Protein AF-A0A508AQ64-F1 (afdb_monomer_lite)

Organism: NCBI:txid1605891

Foldseek 3Di:
DDDDDDDDDDDDDDDDPPDDDDDDDDDDDDDDDDDDDDDDDDDDDDDDDDDDDPPPDPDPPPPPPDPDPDDDDDDDDDDDDDDDDDDDDDDDDDDDDDDDDDDDDDDDDDDPDPDPDPPPLCDPVNDDPVVVVVLVPDDPVVSVVVNVVSVVVSVDDPVRVVVVVVVVVVLVPDDPVVNVVVVLLVVLLVLDDPVLNVVVVVVVVVLVPDDPVVNVVVVVVLVPDPPQLNVQCSLGDLRSVLCVLCVLLVVDDDPVLVSLLSVLSVLDDSVLSVLVSVLSVVDDSVCSVVVSVVSSVDDSVCSVVVSVVSVVD

Secondary structure (DSSP, 8-state):
-------------------PPP-----------------------------------PPPS-SS-SS---------------------------PPP--------------------------GGG--HHHHHHHHTS-HHHHHHHHHHHHHHHTS-HHHHHHHHHHHHHHHTS-HHHHHHHHHHHHHHHHS-HHHHHHHHHHHHHHHTS-HHHHHHHHHHHHHS-HHHHHHGGG-HHHHHHHHHHHHHHTT--HHHHHHHHHHHHHS-HHHHHHHHHHHHHS-GGGHHHHHHHHHHS-GGGHHHHHHHHHH-

Structure (mmCIF, N/CA/C/O backbone):
data_AF-A0A508AQ64-F1
#
_entry.id   AF-A0A508AQ64-F1
#
loop_
_atom_site.group_PDB
_atom_site.id
_atom_site.type_symbol
_atom_site.label_atom_id
_atom_site.label_alt_id
_atom_site.label_comp_id
_atom_site.label_asym_id
_atom_site.label_entity_id
_atom_site.label_seq_id
_atom_site.pdbx_PDB_ins_code
_atom_site.Cartn_x
_atom_site.Cartn_y
_atom_site.Cartn_z
_atom_site.occupancy
_atom_site.B_iso_or_equiv
_atom_site.auth_seq_id
_atom_site.auth_comp_id
_atom_site.auth_asym_id
_atom_site.auth_atom_id
_atom_site.pdbx_PDB_model_num
ATOM 1 N N . MET A 1 1 ? 30.926 -41.416 60.167 1.00 36.09 1 MET A N 1
ATOM 2 C CA . MET A 1 1 ? 30.190 -42.621 60.608 1.00 36.09 1 MET A CA 1
ATOM 3 C C . MET A 1 1 ? 28.770 -42.590 60.052 1.00 36.09 1 MET A C 1
ATOM 5 O O . MET A 1 1 ? 28.268 -41.497 59.827 1.00 36.09 1 MET A O 1
ATOM 9 N N . PRO A 1 2 ? 28.190 -43.757 59.726 1.00 58.16 2 PRO A N 1
ATOM 10 C CA . PRO A 1 2 ? 27.288 -43.936 58.588 1.00 58.16 2 PRO A CA 1
ATOM 11 C C . PRO A 1 2 ? 25.841 -44.245 59.002 1.00 58.16 2 PRO A C 1
ATOM 13 O O . PRO A 1 2 ? 25.607 -44.668 60.130 1.00 58.16 2 PRO A O 1
ATOM 16 N N . ARG A 1 3 ? 24.897 -44.124 58.057 1.00 39.91 3 ARG A N 1
ATOM 17 C CA . ARG A 1 3 ? 23.751 -45.041 57.874 1.00 39.91 3 ARG A CA 1
ATOM 18 C C . ARG A 1 3 ? 22.992 -44.698 56.582 1.00 39.91 3 ARG A C 1
ATOM 20 O O . ARG A 1 3 ? 22.365 -43.653 56.467 1.00 39.91 3 ARG A O 1
ATOM 27 N N . SER A 1 4 ? 23.089 -45.608 55.617 1.00 41.66 4 SER A N 1
ATOM 28 C CA . SER A 1 4 ? 22.168 -45.797 54.484 1.00 41.66 4 SER A CA 1
ATOM 29 C C . SER A 1 4 ? 20.792 -46.305 54.987 1.00 41.66 4 SER A C 1
ATOM 31 O O . SER A 1 4 ? 20.637 -46.518 56.189 1.00 41.66 4 SER A O 1
ATOM 33 N N . PRO A 1 5 ? 19.877 -46.772 54.117 1.00 57.19 5 PRO A N 1
ATOM 34 C CA . PRO A 1 5 ? 19.164 -46.107 53.020 1.00 57.19 5 PRO A CA 1
ATOM 35 C C . PRO A 1 5 ? 17.631 -46.261 53.203 1.00 57.19 5 PRO A C 1
ATOM 37 O O . PRO A 1 5 ? 17.174 -47.103 53.972 1.00 57.19 5 PRO A O 1
ATOM 40 N N . THR A 1 6 ? 16.785 -45.555 52.445 1.00 52.44 6 THR A N 1
ATOM 41 C CA . THR A 1 6 ? 15.414 -46.054 52.206 1.00 52.44 6 THR A CA 1
ATOM 42 C C . THR A 1 6 ? 14.941 -45.746 50.794 1.00 52.44 6 THR A C 1
ATOM 44 O O . THR A 1 6 ? 14.830 -44.605 50.357 1.00 52.44 6 THR A O 1
ATOM 47 N N . ILE A 1 7 ? 14.691 -46.853 50.109 1.00 40.69 7 ILE A N 1
ATOM 48 C CA . ILE A 1 7 ? 14.082 -47.048 48.803 1.00 40.69 7 ILE A CA 1
ATOM 49 C C . ILE A 1 7 ? 12.595 -46.702 48.901 1.00 40.69 7 ILE A C 1
ATOM 51 O O . ILE A 1 7 ? 11.920 -47.241 49.773 1.00 40.69 7 ILE A O 1
ATOM 55 N N . TRP A 1 8 ? 12.058 -45.916 47.964 1.00 41.19 8 TRP A N 1
ATOM 56 C CA . TRP A 1 8 ? 10.636 -45.989 47.621 1.00 41.19 8 TRP A CA 1
ATOM 57 C C . TRP A 1 8 ? 10.426 -46.027 46.112 1.00 41.19 8 TRP A C 1
ATOM 59 O O . TRP A 1 8 ? 11.100 -45.366 45.325 1.00 41.19 8 TRP A O 1
ATOM 69 N N . ARG A 1 9 ? 9.506 -46.918 45.752 1.00 38.62 9 ARG A N 1
ATOM 70 C CA . ARG A 1 9 ? 9.180 -47.407 44.420 1.00 38.62 9 ARG A CA 1
ATOM 71 C C . ARG A 1 9 ? 8.477 -46.369 43.555 1.00 38.62 9 ARG A C 1
ATOM 73 O O . ARG A 1 9 ? 7.599 -45.639 43.996 1.00 38.62 9 ARG A O 1
ATOM 80 N N . SER A 1 10 ? 8.814 -46.483 42.276 1.00 35.31 10 SER A N 1
ATOM 81 C CA . SER A 1 10 ? 8.009 -46.233 41.082 1.00 35.31 10 SER A CA 1
ATOM 82 C C . SER A 1 10 ? 6.487 -46.273 41.286 1.00 35.31 10 SER A C 1
ATOM 84 O O . SER A 1 10 ? 5.928 -47.294 41.687 1.00 35.31 10 SER A O 1
ATOM 86 N N . THR A 1 11 ? 5.816 -45.199 40.867 1.00 41.50 11 THR A N 1
ATOM 87 C CA . THR A 1 11 ? 4.478 -45.276 40.270 1.00 41.50 11 THR A CA 1
ATOM 88 C C . THR A 1 11 ? 4.537 -44.703 38.859 1.00 41.50 11 THR A C 1
ATOM 90 O O . THR A 1 11 ? 4.804 -43.525 38.622 1.00 41.50 11 THR A O 1
ATOM 93 N N . ALA A 1 12 ? 4.319 -45.597 37.900 1.00 43.47 12 ALA A N 1
ATOM 94 C CA . ALA A 1 12 ? 4.175 -45.305 36.490 1.00 43.47 12 ALA A CA 1
ATOM 95 C C . ALA A 1 12 ? 2.860 -44.544 36.250 1.00 43.47 12 ALA A C 1
ATOM 97 O O . ALA A 1 12 ? 1.776 -45.119 36.284 1.00 43.47 12 ALA A O 1
ATOM 98 N N . GLY A 1 13 ? 2.960 -43.241 35.988 1.00 35.94 13 GLY A N 1
ATOM 99 C CA . GLY A 1 13 ? 1.859 -42.403 35.518 1.00 35.94 13 GLY A CA 1
ATOM 100 C C . GLY A 1 13 ? 1.992 -42.135 34.022 1.00 35.94 13 GLY A C 1
ATOM 101 O O . GLY A 1 13 ? 2.682 -41.208 33.605 1.00 35.94 13 GLY A O 1
ATOM 102 N N . SER A 1 14 ? 1.342 -42.962 33.205 1.00 40.34 14 SER A N 1
ATOM 103 C CA . SER A 1 14 ? 1.279 -42.832 31.746 1.00 40.34 14 SER A CA 1
ATOM 104 C C . SER A 1 14 ? 0.816 -41.433 31.286 1.00 40.34 14 SER A C 1
ATOM 106 O O . SER A 1 14 ? -0.359 -41.080 31.388 1.00 40.34 14 SER A O 1
ATOM 108 N N . ARG A 1 15 ? 1.726 -40.618 30.728 1.00 42.12 15 ARG A N 1
ATOM 109 C CA . ARG A 1 15 ? 1.356 -39.407 29.973 1.00 42.12 15 ARG A CA 1
ATOM 110 C C . ARG A 1 15 ? 0.811 -39.824 28.611 1.00 42.12 15 ARG A C 1
ATOM 112 O O . ARG A 1 15 ? 1.570 -40.078 27.677 1.00 42.12 15 ARG A O 1
ATOM 119 N N . ARG A 1 16 ? -0.517 -39.848 28.481 1.00 41.50 16 ARG A N 1
ATOM 120 C CA . ARG A 1 16 ? -1.190 -39.821 27.176 1.00 41.50 16 ARG A CA 1
ATOM 121 C C . ARG A 1 16 ? -0.788 -38.532 26.456 1.00 41.50 16 ARG A C 1
ATOM 123 O O . ARG A 1 16 ? -1.220 -37.443 26.826 1.00 41.50 16 ARG A O 1
ATOM 130 N N . ARG A 1 17 ? 0.055 -38.668 25.431 1.00 38.78 17 ARG A N 1
ATOM 131 C CA . ARG A 1 1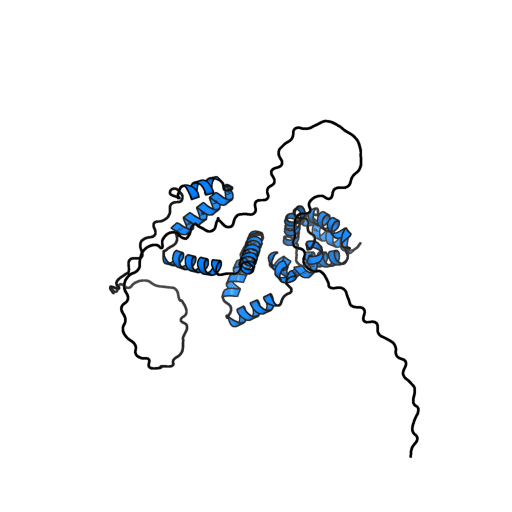7 ? 0.319 -37.628 24.433 1.00 38.78 17 ARG A CA 1
ATOM 132 C C . ARG A 1 17 ? -1.009 -37.325 23.735 1.00 38.78 17 ARG A C 1
ATOM 134 O O . ARG A 1 17 ? -1.486 -38.136 22.950 1.00 38.78 17 ARG A O 1
ATOM 141 N N . ARG A 1 18 ? -1.632 -36.185 24.046 1.00 39.12 18 ARG A N 1
ATOM 142 C CA . ARG A 1 18 ? -2.681 -35.621 23.191 1.00 39.12 18 ARG A CA 1
ATOM 143 C C . ARG A 1 18 ? -1.975 -35.001 21.992 1.00 39.12 18 ARG A C 1
ATOM 145 O O . ARG A 1 18 ? -1.401 -33.923 22.088 1.00 39.12 18 ARG A O 1
ATOM 152 N N . THR A 1 19 ? -1.963 -35.739 20.892 1.00 40.53 19 THR A N 1
ATOM 153 C CA . THR A 1 19 ? -1.710 -35.226 19.547 1.00 40.53 19 THR A CA 1
ATOM 154 C C . THR A 1 19 ? -2.671 -34.071 19.273 1.00 40.53 19 THR A C 1
ATOM 156 O O . THR A 1 19 ? -3.886 -34.260 19.243 1.00 40.53 19 THR A O 1
ATOM 159 N N . ALA A 1 20 ? -2.117 -32.869 19.123 1.00 37.34 20 ALA A N 1
ATOM 160 C CA . ALA A 1 20 ? -2.833 -31.707 18.622 1.00 37.34 20 ALA A CA 1
ATOM 161 C C . ALA A 1 20 ? -3.202 -31.933 17.142 1.00 37.34 20 ALA A C 1
ATOM 163 O O . ALA A 1 20 ? -2.365 -32.443 16.391 1.00 37.34 20 ALA A O 1
ATOM 164 N N . PRO A 1 21 ? -4.423 -31.585 16.700 1.00 41.12 21 PRO A N 1
ATOM 165 C CA . PRO A 1 21 ? -4.776 -31.655 15.289 1.00 41.12 21 PRO A CA 1
ATOM 166 C C . PRO A 1 21 ? -4.062 -30.544 14.497 1.00 41.12 21 PRO A C 1
ATOM 168 O O . PRO A 1 21 ? -3.844 -29.450 15.027 1.00 41.12 21 PRO A O 1
ATOM 171 N N . PRO A 1 22 ? -3.698 -30.795 13.228 1.00 39.06 22 PRO A N 1
ATOM 172 C CA . PRO A 1 22 ? -3.026 -29.810 12.395 1.00 39.06 22 PRO A CA 1
ATOM 173 C C . PRO A 1 22 ? -3.961 -28.643 12.066 1.00 39.06 22 PRO A C 1
ATOM 175 O O . PRO A 1 22 ? -5.097 -28.822 11.622 1.00 39.06 22 PRO A O 1
ATOM 178 N N . ILE A 1 23 ? -3.441 -27.433 12.260 1.00 36.88 23 ILE A N 1
ATOM 179 C CA . ILE A 1 23 ? -4.047 -26.173 11.840 1.00 36.88 23 ILE A CA 1
ATOM 180 C C . ILE A 1 23 ? -4.102 -26.174 10.305 1.00 36.88 23 ILE A C 1
ATOM 182 O O . ILE A 1 23 ? -3.086 -26.014 9.631 1.00 36.88 23 ILE A O 1
ATOM 186 N N . GLN A 1 24 ? -5.298 -26.374 9.746 1.00 35.34 24 GLN A N 1
ATOM 187 C CA . GLN A 1 24 ? -5.584 -26.132 8.333 1.00 35.34 24 GLN A CA 1
ATOM 188 C C . GLN A 1 24 ? -5.614 -24.619 8.078 1.00 35.34 24 GLN A C 1
ATOM 190 O O . GLN A 1 24 ? -6.655 -23.974 8.178 1.00 35.34 24 GLN A O 1
ATOM 195 N N . CYS A 1 25 ? -4.459 -24.050 7.740 1.00 33.00 25 CYS A N 1
ATOM 196 C CA . CYS A 1 25 ? -4.367 -22.726 7.135 1.00 33.00 25 CYS A CA 1
ATOM 197 C C . CYS A 1 25 ? -4.442 -22.834 5.604 1.00 33.00 25 CYS A C 1
ATOM 199 O O . CYS A 1 25 ? -3.878 -23.748 5.008 1.00 33.00 25 CYS A O 1
ATOM 201 N N . CYS A 1 26 ? -5.084 -21.831 4.995 1.00 35.50 26 CYS A N 1
ATOM 202 C CA . CYS A 1 26 ? -5.105 -21.513 3.561 1.00 35.50 26 CYS A CA 1
ATOM 203 C C . CYS A 1 26 ? -6.132 -22.272 2.696 1.00 35.50 26 CYS A C 1
ATOM 205 O O . CYS A 1 26 ? -5.801 -23.167 1.922 1.00 35.50 26 CYS A O 1
ATOM 207 N N . ARG A 1 27 ? -7.386 -21.794 2.715 1.00 32.81 27 ARG A N 1
ATOM 208 C CA . ARG A 1 27 ? -8.280 -21.883 1.547 1.00 32.81 27 ARG A CA 1
ATOM 209 C C . ARG A 1 27 ? -8.143 -20.612 0.693 1.00 32.81 27 ARG A C 1
ATOM 211 O O . ARG A 1 27 ? -8.179 -19.515 1.250 1.00 32.81 27 ARG A O 1
ATOM 218 N N . PRO A 1 28 ? -8.023 -20.722 -0.640 1.00 34.41 28 PRO A N 1
ATOM 219 C CA . PRO A 1 28 ? -8.073 -19.574 -1.537 1.00 34.41 28 PRO A CA 1
ATOM 220 C C . PRO A 1 28 ? -9.503 -19.025 -1.637 1.00 34.41 28 PRO A C 1
ATOM 222 O O . PRO A 1 28 ? -10.473 -19.785 -1.632 1.00 34.41 28 PRO A O 1
ATOM 225 N N . TRP A 1 29 ? -9.627 -17.701 -1.763 1.00 38.06 29 TRP A N 1
ATOM 226 C CA . TRP A 1 29 ? -10.888 -17.013 -2.044 1.00 38.06 29 TRP A CA 1
ATOM 227 C C . TRP A 1 29 ? -11.488 -17.539 -3.357 1.00 38.06 29 TRP A C 1
ATOM 229 O O . TRP A 1 29 ? -11.042 -17.187 -4.449 1.00 38.06 29 TRP A O 1
ATOM 239 N N . ARG A 1 30 ? -12.501 -18.409 -3.264 1.00 36.16 30 ARG A N 1
ATOM 240 C CA . ARG A 1 30 ? -13.295 -18.865 -4.409 1.00 36.16 30 ARG A CA 1
ATOM 241 C C . ARG A 1 30 ? -14.784 -18.881 -4.043 1.00 36.16 30 ARG A C 1
ATOM 243 O O . ARG A 1 30 ? -15.184 -19.500 -3.065 1.00 36.16 30 ARG A O 1
ATOM 250 N N . ARG A 1 31 ? -15.558 -18.166 -4.872 1.00 36.19 31 ARG A N 1
ATOM 251 C CA . ARG A 1 31 ? -17.018 -18.195 -5.105 1.00 36.19 31 ARG A CA 1
ATOM 252 C C . ARG A 1 31 ? -17.801 -19.264 -4.325 1.00 36.19 31 ARG A C 1
ATOM 254 O O . ARG A 1 31 ? -17.722 -20.446 -4.650 1.00 36.19 31 ARG A O 1
ATOM 261 N N . VAL A 1 32 ? -18.655 -18.819 -3.404 1.00 38.12 32 VAL A N 1
ATOM 262 C CA . VAL A 1 32 ? -19.741 -19.637 -2.848 1.00 38.12 32 VAL A CA 1
ATOM 263 C C . VAL A 1 32 ? -20.888 -19.656 -3.859 1.00 38.12 32 VAL A C 1
ATOM 265 O O . VAL A 1 32 ? -21.536 -18.643 -4.110 1.00 38.12 32 VAL A O 1
ATOM 268 N N . GLY A 1 33 ? -21.085 -20.815 -4.488 1.00 33.97 33 GLY A N 1
ATOM 269 C CA . GLY A 1 33 ? -22.310 -21.176 -5.193 1.00 33.97 33 GLY A CA 1
ATOM 270 C C . GLY A 1 33 ? -23.299 -21.820 -4.220 1.00 33.97 33 GLY A C 1
ATOM 271 O O . GLY A 1 33 ? -22.909 -22.578 -3.337 1.00 33.97 33 GLY A O 1
ATOM 272 N N . SER A 1 34 ? -24.568 -21.475 -4.404 1.00 39.00 34 SER A N 1
ATOM 273 C CA . SER A 1 34 ? -25.762 -21.834 -3.633 1.00 39.00 34 SER A CA 1
ATOM 274 C C . SER A 1 34 ? -25.873 -23.298 -3.181 1.00 39.00 34 SER A C 1
ATOM 276 O O . SER A 1 34 ? -25.857 -24.213 -4.007 1.00 39.00 34 SER A O 1
ATOM 278 N N . THR A 1 35 ? -26.147 -23.505 -1.892 1.00 37.25 35 THR A N 1
ATOM 279 C CA . THR A 1 35 ? -26.722 -24.744 -1.351 1.00 37.25 35 THR A CA 1
ATOM 280 C C . THR A 1 35 ? -28.242 -24.768 -1.532 1.00 37.25 35 THR A C 1
ATOM 282 O O . THR A 1 35 ? -28.942 -23.812 -1.208 1.00 37.25 35 THR A O 1
ATOM 285 N N . ARG A 1 36 ? -28.737 -25.893 -2.053 1.00 36.56 36 ARG A N 1
ATOM 286 C CA . ARG A 1 36 ? -30.148 -26.282 -2.194 1.00 36.56 36 ARG A CA 1
ATOM 287 C C . ARG A 1 36 ? -30.655 -26.805 -0.841 1.00 36.56 36 ARG A C 1
ATOM 289 O O . ARG A 1 36 ? -30.015 -27.689 -0.282 1.00 36.56 36 ARG A O 1
ATOM 296 N N . PHE A 1 37 ? -31.811 -26.340 -0.373 1.00 33.62 37 PHE A N 1
ATOM 297 C CA . PHE A 1 37 ? -32.625 -27.024 0.643 1.00 33.62 37 PHE A CA 1
ATOM 298 C C . PHE A 1 37 ? -34.077 -27.130 0.132 1.00 33.62 37 PHE A C 1
ATOM 300 O O . PHE A 1 37 ? -34.525 -26.205 -0.553 1.00 33.62 37 PHE A O 1
ATOM 307 N N . PRO A 1 38 ? -34.800 -28.243 0.376 1.00 47.94 38 PRO A N 1
ATOM 308 C CA . PRO A 1 38 ? -36.122 -28.484 -0.195 1.00 47.94 38 PRO A CA 1
ATOM 309 C C . PRO A 1 38 ? -37.254 -28.040 0.746 1.00 47.94 38 PRO A C 1
ATOM 311 O O . PRO A 1 38 ? -37.157 -28.197 1.959 1.00 47.94 38 PRO A O 1
ATOM 314 N N . GLY A 1 39 ? -38.360 -27.548 0.178 1.00 32.91 39 GLY A N 1
ATOM 315 C CA . GLY A 1 39 ? -39.599 -27.281 0.918 1.00 32.91 39 GLY A CA 1
ATOM 316 C C . GLY A 1 39 ? -40.628 -26.457 0.134 1.00 32.91 39 GLY A C 1
ATOM 317 O O . GLY A 1 39 ? -40.432 -25.271 -0.087 1.00 32.91 39 GLY A O 1
ATOM 318 N N . ARG A 1 40 ? -41.710 -27.126 -0.295 1.00 35.12 40 ARG A N 1
ATOM 319 C CA . ARG A 1 40 ? -43.033 -26.634 -0.769 1.00 35.12 40 ARG A CA 1
ATOM 320 C C . ARG A 1 40 ? -43.524 -25.359 -0.044 1.00 35.12 40 ARG A C 1
ATOM 322 O O . ARG A 1 40 ? -43.202 -25.189 1.117 1.00 35.12 40 ARG A O 1
ATOM 329 N N . THR A 1 41 ? -44.373 -24.458 -0.551 1.00 42.62 41 THR A N 1
ATOM 330 C CA . THR A 1 41 ? -45.301 -24.344 -1.699 1.00 42.62 41 THR A CA 1
ATOM 331 C C . THR A 1 41 ? -45.686 -22.860 -1.825 1.00 42.62 41 THR A C 1
ATOM 333 O O . THR A 1 41 ? -45.935 -22.245 -0.791 1.00 42.62 41 THR A O 1
ATOM 336 N N . LYS A 1 42 ? -45.849 -22.340 -3.051 1.00 36.06 42 LYS A N 1
ATOM 337 C CA . LYS A 1 42 ? -46.986 -21.520 -3.549 1.00 36.06 42 LYS A CA 1
ATOM 338 C C . LYS A 1 42 ? -46.562 -20.789 -4.835 1.00 36.06 42 LYS A C 1
ATOM 340 O O . LYS A 1 42 ? -45.558 -20.088 -4.857 1.00 36.06 42 LYS A O 1
ATOM 345 N N . ARG A 1 43 ? -47.321 -21.000 -5.919 1.00 45.97 43 ARG A N 1
ATOM 346 C CA . ARG A 1 43 ? -47.239 -20.229 -7.177 1.00 45.97 43 ARG A CA 1
ATOM 347 C C . ARG A 1 43 ? -47.588 -18.761 -6.887 1.00 45.97 43 ARG A C 1
ATOM 349 O O . ARG A 1 43 ? -48.519 -18.535 -6.116 1.00 45.97 43 ARG A O 1
ATOM 356 N N . PRO A 1 44 ? -46.901 -17.794 -7.520 1.00 48.25 44 PRO A N 1
ATOM 357 C CA . PRO A 1 44 ? -47.549 -17.110 -8.646 1.00 48.25 44 PRO A CA 1
ATOM 358 C C . PRO A 1 44 ? -46.610 -16.677 -9.796 1.00 48.25 44 PRO A C 1
ATOM 360 O O . PRO A 1 44 ? -45.412 -16.510 -9.620 1.00 48.25 44 PRO A O 1
ATOM 363 N N . VAL A 1 45 ? -47.243 -16.510 -10.965 1.00 44.91 45 VAL A N 1
ATOM 364 C CA . VAL A 1 45 ? -46.953 -15.618 -12.112 1.00 44.91 45 VAL A CA 1
ATOM 365 C C . VAL A 1 45 ? -45.514 -15.550 -12.652 1.00 44.91 45 VAL A C 1
ATOM 367 O O . VAL A 1 45 ? -44.577 -15.096 -12.008 1.00 44.91 45 VAL A O 1
ATOM 370 N N . ALA A 1 46 ? -45.376 -15.958 -13.916 1.00 42.75 46 ALA A N 1
ATOM 371 C CA . ALA A 1 46 ? -44.135 -15.989 -14.682 1.00 42.75 46 ALA A CA 1
ATOM 372 C C . ALA A 1 46 ? -43.678 -14.594 -15.160 1.00 42.75 46 ALA A C 1
ATOM 374 O O . ALA A 1 46 ? -44.414 -13.946 -15.904 1.00 42.75 46 ALA A O 1
ATOM 375 N N . PRO A 1 47 ? -42.435 -14.175 -14.861 1.00 44.19 47 PRO A N 1
ATOM 376 C CA . PRO A 1 47 ? -41.744 -13.148 -15.631 1.00 44.19 47 PRO A CA 1
ATOM 377 C C . PRO A 1 47 ? -40.859 -13.756 -16.736 1.00 44.19 47 PRO A C 1
ATOM 379 O O . PRO A 1 47 ? -40.277 -14.836 -16.597 1.00 44.19 47 PRO A O 1
ATOM 382 N N . LYS A 1 48 ? -40.766 -13.024 -17.854 1.00 38.56 48 LYS A N 1
ATOM 383 C CA . LYS A 1 48 ? -39.915 -13.280 -19.029 1.00 38.56 48 LYS A CA 1
ATOM 384 C C . LYS A 1 48 ? -38.486 -13.679 -18.627 1.00 38.56 48 LYS A C 1
ATOM 386 O O . LYS A 1 48 ? -37.804 -12.956 -17.907 1.00 38.56 48 LYS A O 1
ATOM 391 N N . ARG A 1 49 ? -38.021 -14.816 -19.157 1.00 33.94 49 ARG A N 1
ATOM 392 C CA . ARG A 1 49 ? -36.639 -15.302 -19.038 1.00 33.94 49 ARG A CA 1
ATOM 393 C C . ARG A 1 49 ? -35.673 -14.347 -19.748 1.00 33.94 49 ARG A C 1
ATOM 395 O O . ARG A 1 49 ? -35.682 -14.268 -20.971 1.00 33.94 49 ARG A O 1
ATOM 402 N N . ILE A 1 50 ? -34.811 -13.687 -18.981 1.00 38.78 50 ILE A N 1
ATOM 403 C CA . ILE A 1 50 ? -33.578 -13.056 -19.470 1.00 38.78 50 ILE A CA 1
ATOM 404 C C . ILE A 1 50 ? -32.463 -14.113 -19.362 1.00 38.78 50 ILE A C 1
ATOM 406 O O . ILE A 1 50 ? -32.322 -14.720 -18.295 1.00 38.78 50 ILE A O 1
ATOM 410 N N . PRO A 1 51 ? -31.685 -14.397 -20.421 1.00 38.78 51 PRO A N 1
ATOM 411 C CA . PRO A 1 51 ? -30.588 -15.353 -20.338 1.00 38.78 51 PRO A CA 1
ATOM 412 C C . PRO A 1 51 ? -29.477 -14.816 -19.424 1.00 38.78 51 PRO A C 1
ATOM 414 O O . PRO A 1 51 ? -28.895 -13.761 -19.664 1.00 38.78 51 PRO A O 1
ATOM 417 N N . ALA A 1 52 ? -29.174 -15.569 -18.367 1.00 31.59 52 ALA A N 1
ATOM 418 C CA . ALA A 1 52 ? -28.065 -15.296 -17.467 1.00 31.59 52 ALA A CA 1
ATOM 419 C C . ALA A 1 52 ? -26.730 -15.510 -18.202 1.00 31.59 52 ALA A C 1
ATOM 421 O O . ALA A 1 52 ? -26.309 -16.643 -18.445 1.00 31.59 52 ALA A O 1
ATOM 422 N N . MET A 1 53 ? -26.047 -14.416 -18.545 1.00 30.31 53 MET A N 1
ATOM 423 C CA . MET A 1 53 ? -24.664 -14.446 -19.014 1.00 30.31 53 MET A CA 1
ATOM 424 C C . MET A 1 53 ? -23.744 -14.881 -17.867 1.00 30.31 53 MET A C 1
ATOM 426 O O . MET A 1 53 ? -23.438 -14.144 -16.931 1.00 30.31 53 MET A O 1
ATOM 430 N N . ARG A 1 54 ? -23.295 -16.128 -17.960 1.00 33.56 54 ARG A N 1
ATOM 431 C CA . ARG A 1 54 ? -22.273 -16.747 -17.121 1.00 33.56 54 ARG A CA 1
ATOM 432 C C . ARG A 1 54 ? -20.908 -16.153 -17.496 1.00 33.56 54 ARG A C 1
ATOM 434 O O . ARG A 1 54 ? -20.232 -16.669 -18.377 1.00 33.56 54 ARG A O 1
ATOM 441 N N . SER A 1 55 ? -20.479 -15.069 -16.847 1.00 35.38 55 SER A N 1
ATOM 442 C CA . SER A 1 55 ? -19.131 -14.505 -17.039 1.00 35.38 55 SER A CA 1
ATOM 443 C C . SER A 1 55 ? -18.076 -15.293 -16.248 1.00 35.38 55 SER A C 1
ATOM 445 O O . SER A 1 55 ? -17.475 -14.827 -15.283 1.00 35.38 55 SER A O 1
ATOM 447 N N . SER A 1 56 ? -17.828 -16.536 -16.664 1.00 36.91 56 SER A N 1
ATOM 448 C CA . SER A 1 56 ? -16.539 -17.185 -16.419 1.00 36.91 56 SER A CA 1
ATOM 449 C C . SER A 1 56 ? -15.636 -16.891 -17.614 1.00 36.91 56 SER A C 1
ATOM 451 O O . SER A 1 56 ? -15.534 -17.699 -18.532 1.00 36.91 56 SER A O 1
ATOM 453 N N . ARG A 1 57 ? -15.002 -15.716 -17.633 1.00 39.38 57 ARG A N 1
ATOM 454 C CA . ARG A 1 57 ? -13.863 -15.471 -18.525 1.00 39.38 57 ARG A CA 1
ATOM 455 C C . ARG A 1 57 ? -12.589 -15.678 -17.724 1.00 39.38 57 ARG A C 1
ATOM 457 O O . ARG A 1 57 ? -12.017 -14.748 -17.171 1.00 39.38 57 ARG A O 1
ATOM 464 N N . SER A 1 58 ? -12.178 -16.940 -17.640 1.00 37.44 58 SER A N 1
ATOM 465 C CA . SER A 1 58 ? -10.757 -17.265 -17.655 1.00 37.44 58 SER A CA 1
ATOM 466 C C . SER A 1 58 ? -10.173 -16.614 -18.906 1.00 37.44 58 SER A C 1
ATOM 468 O O . SER A 1 58 ? -10.622 -16.911 -20.013 1.00 37.44 58 SER A O 1
ATOM 470 N N . TRP A 1 59 ? -9.248 -15.678 -18.733 1.00 30.67 59 TRP A N 1
ATOM 471 C CA . TRP A 1 59 ? -8.529 -15.096 -19.857 1.00 30.67 59 TRP A CA 1
ATOM 472 C C . TRP A 1 59 ? -7.629 -16.200 -20.426 1.00 30.67 59 TRP A C 1
ATOM 474 O O . TRP A 1 59 ? -6.816 -16.737 -19.668 1.00 30.67 59 TRP A O 1
ATOM 484 N N . PRO A 1 60 ? -7.782 -16.610 -21.699 1.00 33.22 60 PRO A N 1
ATOM 485 C CA . PRO A 1 60 ? -6.805 -17.495 -22.307 1.00 33.22 60 PRO A CA 1
ATOM 486 C C . PRO A 1 60 ? -5.467 -16.754 -22.396 1.00 33.22 60 PRO A C 1
ATOM 488 O O . PRO A 1 60 ? -5.424 -15.546 -22.633 1.00 33.22 60 PRO A O 1
ATOM 491 N N . ALA A 1 61 ? -4.378 -17.493 -22.206 1.00 37.09 61 ALA A N 1
ATOM 492 C CA . ALA A 1 61 ? -2.990 -17.034 -22.190 1.00 37.09 61 ALA A CA 1
ATOM 493 C C . ALA A 1 61 ? -2.464 -16.505 -23.551 1.00 37.09 61 ALA A C 1
ATOM 495 O O . ALA A 1 61 ? -1.280 -16.609 -23.838 1.00 37.09 61 ALA A O 1
ATOM 496 N N . GLY A 1 62 ? -3.330 -15.936 -24.396 1.00 30.94 62 GLY A N 1
ATOM 497 C CA . GLY A 1 62 ? -3.025 -15.506 -25.766 1.00 30.94 62 GLY A CA 1
ATOM 498 C C . GLY A 1 62 ? -2.840 -13.997 -25.972 1.00 30.94 62 GLY A C 1
ATOM 499 O O . GLY A 1 62 ? -2.746 -13.566 -27.112 1.00 30.94 62 GLY A O 1
ATOM 500 N N . LEU A 1 63 ? -2.796 -13.177 -24.914 1.00 39.03 63 LEU A N 1
ATOM 501 C CA . LEU A 1 63 ? -2.668 -11.707 -25.019 1.00 39.03 63 LEU A CA 1
ATOM 502 C C . LEU A 1 63 ? -1.270 -11.164 -24.662 1.00 39.03 63 LEU A C 1
ATOM 504 O O . LEU A 1 63 ? -1.129 -10.016 -24.256 1.00 39.03 63 LEU A O 1
ATOM 508 N N . MET A 1 64 ? -0.230 -11.984 -24.841 1.00 39.69 64 MET A N 1
ATOM 509 C CA . MET A 1 64 ? 1.184 -11.578 -24.752 1.00 39.69 64 MET A CA 1
ATOM 510 C C . MET A 1 64 ? 1.944 -11.985 -26.024 1.00 39.69 64 MET A C 1
ATOM 512 O O . MET A 1 64 ? 3.025 -12.555 -25.962 1.00 39.69 64 MET A O 1
ATOM 516 N N . ALA A 1 65 ? 1.354 -11.728 -27.193 1.00 37.06 65 ALA A N 1
ATOM 517 C CA . ALA A 1 65 ? 1.993 -11.971 -28.484 1.00 37.06 65 ALA A CA 1
ATOM 518 C C . ALA A 1 65 ? 1.723 -10.819 -29.462 1.00 37.06 65 ALA A C 1
ATOM 520 O O . ALA A 1 65 ? 1.157 -11.022 -30.526 1.00 37.06 65 ALA A O 1
ATOM 521 N N . VAL A 1 66 ? 2.128 -9.597 -29.098 1.00 36.91 66 VAL A N 1
ATOM 522 C CA . VAL A 1 66 ? 2.493 -8.557 -30.080 1.00 36.91 66 VAL A CA 1
ATOM 523 C C . VAL A 1 66 ? 3.710 -7.794 -29.548 1.00 36.91 66 VAL A C 1
ATOM 525 O O . VAL A 1 66 ? 3.645 -6.628 -29.179 1.00 36.91 66 VAL A O 1
ATOM 528 N N . ALA A 1 67 ? 4.821 -8.518 -29.446 1.00 35.41 67 ALA A N 1
ATOM 529 C CA . ALA A 1 67 ? 6.188 -8.000 -29.431 1.00 35.41 67 ALA A CA 1
ATOM 530 C C . ALA A 1 67 ? 7.112 -9.179 -29.772 1.00 35.41 67 ALA A C 1
ATOM 532 O O . ALA A 1 67 ? 7.819 -9.704 -28.921 1.00 35.41 67 ALA A O 1
ATOM 533 N N . GLY A 1 68 ? 6.999 -9.696 -30.996 1.00 33.22 68 GLY A N 1
ATOM 534 C CA . GLY A 1 68 ? 7.712 -10.914 -31.376 1.00 33.22 68 GLY A CA 1
ATOM 535 C C . GLY A 1 68 ? 7.397 -11.393 -32.783 1.00 33.22 68 GLY A C 1
ATOM 536 O O . GLY A 1 68 ? 7.022 -12.542 -32.951 1.00 33.22 68 GLY A O 1
ATOM 537 N N . ILE A 1 69 ? 7.516 -10.520 -33.785 1.00 37.47 69 ILE A N 1
ATOM 538 C CA . ILE A 1 69 ? 7.640 -10.942 -35.187 1.00 37.47 69 ILE A CA 1
ATOM 539 C C . ILE A 1 69 ? 8.629 -9.992 -35.868 1.00 37.47 69 ILE A C 1
ATOM 541 O O . ILE A 1 69 ? 8.204 -8.986 -36.412 1.00 37.47 69 ILE A O 1
ATOM 545 N N . VAL A 1 70 ? 9.931 -10.283 -35.753 1.00 34.62 70 VAL A N 1
ATOM 546 C CA . VAL A 1 70 ? 10.940 -10.287 -36.838 1.00 34.62 70 VAL A CA 1
ATOM 547 C C . VAL A 1 70 ? 12.146 -11.070 -36.297 1.00 34.62 70 VAL A C 1
ATOM 549 O O . VAL A 1 70 ? 13.004 -10.514 -35.622 1.00 34.62 70 VAL A O 1
ATOM 552 N N . ALA A 1 71 ? 12.192 -12.376 -36.552 1.00 35.56 71 ALA A N 1
ATOM 553 C CA . ALA A 1 71 ? 13.419 -13.172 -36.494 1.00 35.56 71 ALA A CA 1
ATOM 554 C C . ALA A 1 71 ? 13.210 -14.431 -37.345 1.00 35.56 71 ALA A C 1
ATOM 556 O O . ALA A 1 71 ? 12.885 -15.502 -36.838 1.00 35.56 71 ALA A O 1
ATOM 557 N N . ALA A 1 72 ? 13.331 -14.276 -38.661 1.00 30.88 72 ALA A N 1
ATOM 558 C CA . ALA A 1 72 ? 13.444 -15.391 -39.589 1.00 30.88 72 ALA A CA 1
ATOM 559 C C . ALA A 1 72 ? 14.412 -15.001 -40.716 1.00 30.88 72 ALA A C 1
ATOM 561 O O . ALA A 1 72 ? 14.174 -14.025 -41.422 1.00 30.88 72 ALA A O 1
ATOM 562 N N . GLY A 1 73 ? 15.487 -15.784 -40.853 1.00 29.19 73 GLY A N 1
ATOM 563 C CA . GLY A 1 73 ? 16.520 -15.683 -41.891 1.00 29.19 73 GLY A CA 1
ATOM 564 C C . GLY A 1 73 ? 17.843 -15.136 -41.342 1.00 29.19 73 GLY A C 1
ATOM 565 O O . GLY A 1 73 ? 17.881 -14.025 -40.841 1.00 29.19 73 GLY A O 1
ATOM 566 N N . GLY A 1 74 ? 18.971 -15.840 -41.368 1.00 28.30 74 GLY A N 1
ATOM 567 C CA . GLY A 1 74 ? 19.286 -17.146 -41.924 1.00 28.30 74 GLY A CA 1
ATOM 568 C C . GLY A 1 74 ? 20.711 -17.545 -41.520 1.00 28.30 74 GLY A C 1
ATOM 569 O O . GLY A 1 74 ? 21.527 -16.711 -41.136 1.00 28.30 74 GLY A O 1
ATOM 570 N N . LEU A 1 75 ? 20.966 -18.849 -41.576 1.00 36.72 75 LEU A N 1
ATOM 571 C CA . LEU A 1 75 ? 22.263 -19.497 -41.410 1.00 36.72 75 LEU A CA 1
ATOM 572 C C . LEU A 1 75 ? 23.228 -19.080 -42.531 1.00 36.72 75 LEU A C 1
ATOM 574 O O . LEU A 1 75 ? 22.863 -19.221 -43.693 1.00 36.72 75 LEU A O 1
ATOM 578 N N . ALA A 1 76 ? 24.450 -18.661 -42.187 1.00 31.64 76 ALA A N 1
ATOM 579 C CA . ALA A 1 76 ? 25.700 -18.977 -42.896 1.00 31.64 76 ALA A CA 1
ATOM 580 C C . ALA A 1 76 ? 26.882 -18.222 -42.259 1.00 31.64 76 ALA A C 1
ATOM 582 O O . ALA A 1 76 ? 26.782 -17.026 -42.003 1.00 31.64 76 ALA A O 1
ATOM 583 N N . GLY A 1 77 ? 28.016 -18.906 -42.079 1.00 29.80 77 GLY A N 1
ATOM 584 C CA . GLY A 1 77 ? 29.323 -18.253 -41.938 1.00 29.80 77 GLY A CA 1
ATOM 585 C C . GLY A 1 77 ? 30.015 -18.414 -40.586 1.00 29.80 77 GLY A C 1
ATOM 586 O O . GLY A 1 77 ? 30.132 -17.462 -39.825 1.00 29.80 77 GLY A O 1
ATOM 587 N N . VAL A 1 78 ? 30.550 -19.608 -40.331 1.00 38.53 78 VAL A N 1
ATOM 588 C CA . VAL A 1 78 ? 31.739 -19.774 -39.477 1.00 38.53 78 VAL A CA 1
ATOM 589 C C . VAL A 1 78 ? 32.933 -19.172 -40.234 1.00 38.53 78 VAL A C 1
ATOM 591 O O . VAL A 1 78 ? 33.057 -19.414 -41.437 1.00 38.53 78 VAL A O 1
ATOM 594 N N . PRO A 1 79 ? 33.830 -18.439 -39.556 1.00 39.66 79 PRO A N 1
ATOM 595 C CA . PRO A 1 79 ? 35.210 -18.903 -39.585 1.00 39.66 79 PRO A CA 1
ATOM 596 C C . PRO A 1 79 ? 35.868 -18.925 -38.201 1.00 39.66 79 PRO A C 1
ATOM 598 O O . PRO A 1 79 ? 35.709 -18.048 -37.356 1.00 39.66 79 PRO A O 1
ATOM 601 N N . THR A 1 80 ? 36.620 -20.001 -38.032 1.00 35.97 80 THR A N 1
ATOM 602 C CA . THR A 1 80 ? 37.592 -20.329 -36.993 1.00 35.97 80 THR A CA 1
ATOM 603 C C . THR A 1 80 ? 38.806 -19.385 -37.024 1.00 35.97 80 THR A C 1
ATOM 605 O O . THR A 1 80 ? 39.099 -18.818 -38.075 1.00 35.97 80 THR A O 1
ATOM 608 N N . LEU A 1 81 ? 39.569 -19.386 -35.914 1.00 33.12 81 LEU A N 1
ATOM 609 C CA . LEU A 1 81 ? 40.919 -18.826 -35.644 1.00 33.12 81 LEU A CA 1
ATOM 610 C C . LEU A 1 81 ? 40.883 -17.486 -34.877 1.00 33.12 81 LEU A C 1
ATOM 612 O O . LEU A 1 81 ? 40.147 -16.588 -35.244 1.00 33.12 81 LEU A O 1
ATOM 616 N N . ALA A 1 82 ? 41.637 -17.249 -33.803 1.00 29.66 82 ALA A N 1
ATOM 617 C CA . ALA A 1 82 ? 42.708 -17.997 -33.154 1.00 29.66 82 ALA A CA 1
ATOM 618 C C . ALA A 1 82 ? 42.771 -17.626 -31.658 1.00 29.66 82 ALA A C 1
ATOM 620 O O . ALA A 1 82 ? 42.358 -16.546 -31.242 1.00 29.66 82 ALA A O 1
ATOM 621 N N . ALA A 1 83 ? 43.293 -18.556 -30.863 1.00 30.27 83 ALA A N 1
ATOM 622 C CA . ALA A 1 83 ? 43.592 -18.390 -29.451 1.00 30.27 83 ALA A CA 1
ATOM 623 C C . ALA A 1 83 ? 44.912 -17.629 -29.216 1.00 30.27 83 ALA A C 1
ATOM 625 O O . ALA A 1 83 ? 45.749 -17.556 -30.113 1.00 30.27 83 ALA A O 1
ATOM 626 N N . THR A 1 84 ? 45.106 -17.249 -27.942 1.00 34.72 84 THR A N 1
ATOM 627 C CA . THR A 1 84 ? 46.331 -16.837 -27.204 1.00 34.72 84 THR A CA 1
ATOM 628 C C . THR A 1 84 ? 46.568 -15.329 -27.003 1.00 34.72 84 THR A C 1
ATOM 630 O O . THR A 1 84 ? 46.171 -14.526 -27.838 1.00 34.72 84 THR A O 1
ATOM 633 N N . PRO A 1 85 ? 47.264 -14.921 -25.918 1.00 44.41 85 PRO A N 1
ATOM 634 C CA . PRO A 1 85 ? 46.979 -15.223 -24.509 1.00 44.41 85 PRO A CA 1
ATOM 635 C C . PRO A 1 85 ? 46.984 -13.956 -23.611 1.00 44.41 85 PRO A C 1
ATOM 637 O O . PRO A 1 85 ? 47.401 -12.874 -24.013 1.00 44.41 85 PRO A O 1
ATOM 640 N N . LEU A 1 86 ? 46.533 -14.120 -22.360 1.00 33.53 86 LEU A N 1
ATOM 641 C CA . LEU A 1 86 ? 46.629 -13.141 -21.263 1.00 33.53 86 LEU A CA 1
ATOM 642 C C . LEU A 1 86 ? 48.087 -12.759 -20.940 1.00 33.53 86 LEU A C 1
ATOM 644 O O . LEU A 1 86 ? 48.961 -13.628 -20.954 1.00 33.53 86 LEU A O 1
ATOM 648 N N . PRO A 1 87 ? 48.303 -11.532 -20.439 1.00 39.31 87 PRO A N 1
ATOM 649 C CA . PRO A 1 87 ? 49.067 -11.389 -19.204 1.00 39.31 87 PRO A CA 1
ATOM 650 C C . PRO A 1 87 ? 48.299 -10.588 -18.145 1.00 39.31 87 PRO A C 1
ATOM 652 O O . PRO A 1 87 ? 47.546 -9.661 -18.437 1.00 39.31 87 PRO A O 1
ATOM 655 N N . GLY A 1 88 ? 48.483 -11.003 -16.892 1.00 30.19 88 GLY A N 1
ATOM 656 C CA . GLY A 1 88 ? 47.872 -10.395 -15.720 1.00 30.19 88 GLY A CA 1
ATOM 657 C C . GLY A 1 88 ? 48.365 -8.976 -15.440 1.00 30.19 88 GLY A C 1
ATOM 658 O O . GLY A 1 88 ? 49.488 -8.603 -15.767 1.00 30.19 88 GLY A O 1
ATOM 659 N N . GLY A 1 89 ? 47.506 -8.211 -14.774 1.00 30.58 89 GLY A N 1
ATOM 660 C CA . GLY A 1 89 ? 47.806 -6.876 -14.279 1.00 30.58 89 GLY A CA 1
ATOM 661 C C . GLY A 1 89 ? 46.699 -6.407 -13.346 1.00 30.58 89 GLY A C 1
ATOM 662 O O . GLY A 1 89 ? 45.648 -5.953 -13.778 1.00 30.58 89 GLY A O 1
ATOM 663 N N . THR A 1 90 ? 46.931 -6.574 -12.051 1.00 32.59 90 THR A N 1
ATOM 664 C CA . THR A 1 90 ? 46.193 -5.967 -10.940 1.00 32.59 90 THR A CA 1
ATOM 665 C C . THR A 1 90 ? 46.171 -4.440 -11.043 1.00 32.59 90 THR A C 1
ATOM 667 O O . THR A 1 90 ? 47.247 -3.852 -11.049 1.00 32.59 90 THR A O 1
ATOM 670 N N . ALA A 1 91 ? 44.993 -3.803 -11.007 1.00 34.09 91 ALA A N 1
ATOM 671 C CA . ALA A 1 91 ? 44.791 -2.493 -10.368 1.00 34.09 91 ALA A CA 1
ATOM 672 C C . ALA A 1 91 ? 43.304 -2.084 -10.320 1.00 34.09 91 ALA A C 1
ATOM 674 O O . ALA A 1 91 ? 42.615 -2.047 -11.331 1.00 34.09 91 ALA A O 1
ATOM 675 N N . ALA A 1 92 ? 42.861 -1.788 -9.097 1.00 33.09 92 ALA A N 1
ATOM 676 C CA . ALA A 1 92 ? 41.862 -0.807 -8.671 1.00 33.09 92 ALA A CA 1
ATOM 677 C C . ALA A 1 92 ? 40.805 -0.310 -9.682 1.00 33.09 92 ALA A C 1
ATOM 679 O O . ALA A 1 92 ? 41.054 0.533 -10.537 1.00 33.09 92 ALA A O 1
ATOM 680 N N . SER A 1 93 ? 39.565 -0.735 -9.434 1.00 35.06 93 SER A N 1
ATOM 681 C CA . SER A 1 93 ? 38.343 -0.133 -9.963 1.00 35.06 93 SER A CA 1
ATOM 682 C C . SER A 1 93 ? 38.033 1.167 -9.209 1.00 35.06 93 SER A C 1
ATOM 684 O O . SER A 1 93 ? 37.501 1.125 -8.099 1.00 35.06 93 SER A O 1
ATOM 686 N N . THR A 1 94 ? 38.328 2.321 -9.804 1.00 33.72 94 THR A N 1
ATOM 687 C CA . THR A 1 94 ? 37.745 3.606 -9.399 1.00 33.72 94 THR A CA 1
ATOM 688 C C . THR A 1 94 ? 36.452 3.834 -10.175 1.00 33.72 94 THR A C 1
ATOM 690 O O . THR A 1 94 ? 36.436 3.954 -11.396 1.00 33.72 94 THR A O 1
ATOM 693 N N . ALA A 1 95 ? 35.342 3.854 -9.441 1.00 32.44 95 ALA A N 1
ATOM 694 C CA . ALA A 1 95 ? 34.052 4.298 -9.941 1.00 32.44 95 ALA A CA 1
ATOM 695 C C . ALA A 1 95 ? 34.114 5.806 -10.217 1.00 32.44 95 ALA A C 1
ATOM 697 O O . ALA A 1 95 ? 34.417 6.586 -9.313 1.00 32.44 95 ALA A O 1
ATOM 698 N N . THR A 1 96 ? 33.825 6.215 -11.450 1.00 32.69 96 THR A N 1
ATOM 699 C CA . THR A 1 96 ? 33.643 7.623 -11.804 1.00 32.69 96 THR A CA 1
ATOM 700 C C . THR A 1 96 ? 32.217 8.085 -11.470 1.00 32.69 96 THR A C 1
ATOM 702 O O . THR A 1 96 ? 31.255 7.370 -11.768 1.00 32.69 96 THR A O 1
ATOM 705 N N . PRO A 1 97 ? 32.058 9.275 -10.862 1.00 32.03 97 PRO A N 1
ATOM 706 C CA . PRO A 1 97 ? 30.775 9.941 -10.695 1.00 32.03 97 PRO A CA 1
ATOM 707 C C . PRO A 1 97 ? 30.344 10.617 -12.004 1.00 32.03 97 PRO A C 1
ATOM 709 O O . PRO A 1 97 ? 31.172 11.122 -12.757 1.00 32.03 97 PRO A O 1
ATOM 712 N N . VAL A 1 98 ? 29.037 10.617 -12.268 1.00 34.53 98 VAL A N 1
ATOM 713 C CA . VAL A 1 98 ? 28.422 11.339 -13.389 1.00 34.53 98 VAL A CA 1
ATOM 714 C C . VAL A 1 98 ? 28.187 12.776 -12.938 1.00 34.53 98 VAL A C 1
ATOM 716 O O . VAL A 1 98 ? 27.276 13.021 -12.147 1.00 34.53 98 VAL A O 1
ATOM 719 N N . ASP A 1 99 ? 29.021 13.689 -13.430 1.00 27.23 99 ASP A N 1
ATOM 720 C CA . ASP A 1 99 ? 28.804 15.132 -13.362 1.00 27.23 99 ASP A CA 1
ATOM 721 C C . ASP A 1 99 ? 28.205 15.632 -14.685 1.00 27.23 99 ASP A C 1
ATOM 723 O O . ASP A 1 99 ? 28.431 15.062 -15.756 1.00 27.23 99 ASP A O 1
ATOM 727 N N . HIS A 1 100 ? 27.377 16.659 -14.567 1.00 34.38 100 HIS A N 1
ATOM 728 C CA . HIS A 1 100 ? 26.634 17.326 -15.625 1.00 34.38 100 HIS A CA 1
ATOM 729 C C . HIS A 1 100 ? 27.347 18.658 -15.867 1.00 34.38 100 HIS A C 1
ATOM 731 O O . HIS A 1 100 ? 27.291 19.505 -14.988 1.00 34.38 100 HIS A O 1
ATOM 737 N N . ASP A 1 101 ? 28.030 18.836 -16.995 1.00 30.97 101 ASP A N 1
ATOM 738 C CA . ASP A 1 101 ? 27.741 19.888 -17.981 1.00 30.97 101 ASP A CA 1
ATOM 739 C C . ASP A 1 101 ? 28.799 19.888 -19.099 1.00 30.97 101 ASP A C 1
ATOM 741 O O . ASP A 1 101 ? 29.921 19.411 -18.943 1.00 30.97 101 ASP A O 1
ATOM 745 N N . ASP A 1 102 ? 28.386 20.524 -20.186 1.00 29.92 102 ASP A N 1
ATOM 746 C CA . ASP A 1 102 ? 29.172 21.265 -21.161 1.00 29.92 102 ASP A CA 1
ATOM 747 C C . ASP A 1 102 ? 29.457 20.728 -22.569 1.00 29.92 102 ASP A C 1
ATOM 749 O O . ASP A 1 102 ? 29.680 19.553 -22.865 1.00 29.92 102 ASP A O 1
ATOM 753 N N . ARG A 1 103 ? 29.338 21.729 -23.441 1.00 31.88 103 ARG A N 1
ATOM 754 C CA . ARG A 1 103 ? 29.354 21.773 -24.894 1.00 31.88 103 ARG A CA 1
ATOM 755 C C . ARG A 1 103 ? 30.726 21.496 -25.502 1.00 31.88 103 ARG A C 1
ATOM 757 O O . ARG A 1 103 ? 31.756 21.704 -24.881 1.00 31.88 103 ARG A O 1
ATOM 764 N N . ASP A 1 104 ? 30.634 21.183 -26.795 1.00 36.66 104 ASP A N 1
ATOM 765 C CA . ASP A 1 104 ? 31.630 21.338 -27.856 1.00 36.66 104 ASP A CA 1
ATOM 766 C C . ASP A 1 104 ? 32.959 20.588 -27.689 1.00 36.66 104 ASP A C 1
ATOM 768 O O . ASP A 1 104 ? 33.873 21.031 -27.014 1.00 36.66 104 ASP A O 1
ATOM 772 N N . ASP A 1 105 ? 33.113 19.507 -28.463 1.00 32.34 105 ASP A N 1
ATOM 773 C CA . ASP A 1 105 ? 34.110 19.548 -29.533 1.00 32.34 105 ASP A CA 1
ATOM 774 C C . ASP A 1 105 ? 33.882 18.488 -30.619 1.00 32.34 105 ASP A C 1
ATOM 776 O O . ASP A 1 105 ? 33.564 17.320 -30.381 1.00 32.34 105 ASP A O 1
ATOM 780 N N . ARG A 1 106 ? 34.061 18.938 -31.864 1.00 37.47 106 ARG A N 1
ATOM 781 C CA . ARG A 1 106 ? 34.170 18.103 -33.060 1.00 37.47 106 ARG A CA 1
ATOM 782 C C . ARG A 1 106 ? 35.516 17.378 -33.036 1.00 37.47 106 ARG A C 1
ATOM 784 O O . ARG A 1 106 ? 36.552 18.026 -33.103 1.00 37.47 106 ARG A O 1
ATOM 791 N N . ALA A 1 107 ? 35.503 16.054 -33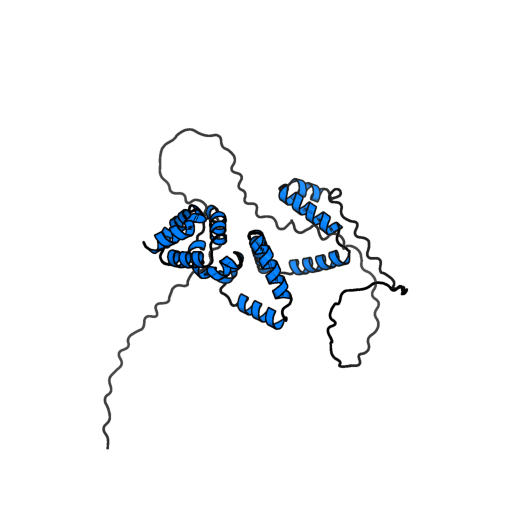.146 1.00 32.94 107 ALA A N 1
ATOM 792 C CA . ALA A 1 107 ? 36.610 15.318 -33.751 1.00 32.94 107 ALA A CA 1
ATOM 793 C C . ALA A 1 107 ? 36.086 14.067 -34.461 1.00 32.94 107 ALA A C 1
ATOM 795 O O . ALA A 1 107 ? 35.383 13.235 -33.892 1.00 32.94 107 ALA A O 1
ATOM 796 N N . ALA A 1 108 ? 36.406 13.986 -35.749 1.00 39.19 108 ALA A N 1
ATOM 797 C CA . ALA A 1 108 ? 36.049 12.905 -36.643 1.00 39.19 108 ALA A CA 1
ATOM 798 C C . ALA A 1 108 ? 36.799 11.615 -36.279 1.00 39.19 108 ALA A C 1
ATOM 800 O O . ALA A 1 108 ? 38.025 11.589 -36.231 1.00 39.19 108 ALA A O 1
ATOM 801 N N . GLY A 1 109 ? 36.048 10.530 -36.104 1.00 33.12 109 GLY A N 1
ATOM 802 C CA . GLY A 1 109 ? 36.552 9.163 -36.066 1.00 33.12 109 GLY A CA 1
ATOM 803 C C . GLY A 1 109 ? 35.512 8.257 -36.708 1.00 33.12 109 GLY A C 1
ATOM 804 O O . GLY A 1 109 ? 34.471 7.985 -36.114 1.00 33.12 109 GLY A O 1
ATOM 805 N N . ALA A 1 110 ? 35.752 7.856 -37.956 1.00 40.62 110 ALA A N 1
ATOM 806 C CA . ALA A 1 110 ? 34.861 6.997 -38.722 1.00 40.62 110 ALA A CA 1
ATOM 807 C C . ALA A 1 110 ? 34.868 5.578 -38.137 1.00 40.62 110 ALA A C 1
ATOM 809 O O . ALA A 1 110 ? 35.711 4.752 -38.478 1.00 40.62 110 ALA A O 1
ATOM 810 N N . VAL A 1 111 ? 33.917 5.297 -37.248 1.00 39.34 111 VAL A N 1
ATOM 811 C CA . VAL A 1 111 ? 33.601 3.934 -36.816 1.00 39.34 111 VAL A CA 1
ATOM 812 C C . VAL A 1 111 ? 32.465 3.436 -37.699 1.00 39.34 111 VAL A C 1
ATOM 814 O O . VAL A 1 111 ? 31.395 4.049 -37.752 1.00 39.34 111 VAL A O 1
ATOM 817 N N . ALA A 1 112 ? 32.717 2.346 -38.425 1.00 36.84 112 ALA A N 1
ATOM 818 C CA . ALA A 1 112 ? 31.730 1.674 -39.258 1.00 36.84 112 ALA A CA 1
ATOM 819 C C . ALA A 1 112 ? 30.493 1.348 -38.411 1.00 36.84 112 ALA A C 1
ATOM 821 O O . ALA A 1 112 ? 30.488 0.444 -37.578 1.00 36.84 112 ALA A O 1
ATOM 822 N N . THR A 1 113 ? 29.453 2.154 -38.597 1.00 37.75 113 THR A N 1
ATOM 823 C CA . THR A 1 113 ? 28.176 1.990 -37.922 1.00 37.75 113 THR A CA 1
ATOM 824 C C . THR A 1 113 ? 27.448 0.879 -38.655 1.00 37.75 113 THR A C 1
ATOM 826 O O . THR A 1 113 ? 26.973 1.080 -39.772 1.00 37.75 113 THR A O 1
ATOM 829 N N . THR A 1 114 ? 27.363 -0.306 -38.053 1.00 43.19 114 THR A N 1
ATOM 830 C CA . THR A 1 114 ? 26.377 -1.300 -38.477 1.00 43.19 114 THR A CA 1
ATOM 831 C C . THR A 1 114 ? 25.016 -0.623 -38.374 1.00 43.19 114 THR A C 1
ATOM 833 O O . THR A 1 114 ? 24.578 -0.267 -37.279 1.00 43.19 114 THR A O 1
ATOM 836 N N . ALA A 1 115 ? 24.395 -0.356 -39.522 1.00 37.66 115 ALA A N 1
ATOM 837 C CA . ALA A 1 115 ? 23.136 0.361 -39.607 1.00 37.66 115 ALA A CA 1
ATOM 838 C C . ALA A 1 115 ? 22.059 -0.410 -38.833 1.00 37.66 115 ALA A C 1
ATOM 840 O O . ALA A 1 115 ? 21.520 -1.411 -39.304 1.00 37.66 115 ALA A O 1
ATOM 841 N N . VAL A 1 116 ? 21.746 0.058 -37.624 1.00 47.84 116 VAL A N 1
ATOM 842 C CA . VAL A 1 116 ? 20.524 -0.332 -36.927 1.00 47.84 116 VAL A CA 1
ATOM 843 C C . VAL A 1 116 ? 19.385 0.213 -37.776 1.00 47.84 116 VAL A C 1
ATOM 845 O O . VAL A 1 116 ? 19.218 1.429 -37.884 1.00 47.84 116 VAL A O 1
ATOM 848 N N . ALA A 1 117 ? 18.649 -0.684 -38.432 1.00 40.47 117 ALA A N 1
ATOM 849 C CA . ALA A 1 117 ? 17.509 -0.310 -39.254 1.00 40.47 117 ALA A CA 1
ATOM 850 C C . ALA A 1 117 ? 16.576 0.617 -38.450 1.00 40.47 117 ALA A C 1
ATOM 852 O O . ALA A 1 117 ? 16.271 0.316 -37.288 1.00 40.47 117 ALA A O 1
ATOM 853 N N . PRO A 1 118 ? 16.128 1.749 -39.022 1.00 41.72 118 PRO A N 1
ATOM 854 C CA . PRO A 1 118 ? 15.199 2.625 -38.336 1.00 41.72 118 PRO A CA 1
ATOM 855 C C . PRO A 1 118 ? 13.894 1.858 -38.128 1.00 41.72 118 PRO A C 1
ATOM 857 O O . PRO A 1 118 ? 13.153 1.591 -39.070 1.00 41.72 118 PRO A O 1
ATOM 860 N N . VAL A 1 119 ? 13.610 1.488 -36.880 1.00 48.25 119 VAL A N 1
ATOM 861 C CA . VAL A 1 119 ? 12.280 1.020 -36.490 1.00 48.25 119 VAL A CA 1
ATOM 862 C C . VAL A 1 119 ? 11.346 2.210 -36.692 1.00 48.25 119 VAL A C 1
ATOM 864 O O . VAL A 1 119 ? 11.366 3.153 -35.897 1.00 48.25 119 VAL A O 1
ATOM 867 N N . SER A 1 120 ? 10.593 2.211 -37.795 1.00 48.12 120 SER A N 1
ATOM 868 C CA . SER A 1 120 ? 9.621 3.262 -38.090 1.00 48.12 120 SER A CA 1
ATOM 869 C C . SER A 1 120 ? 8.656 3.417 -36.908 1.00 48.12 120 SER A C 1
ATOM 871 O O . SER A 1 120 ? 8.258 2.411 -36.309 1.00 48.12 120 SER A O 1
ATOM 873 N N . PRO A 1 121 ? 8.267 4.650 -36.538 1.00 50.78 121 PRO A N 1
ATOM 874 C CA . PRO A 1 121 ? 7.280 4.852 -35.489 1.00 50.78 121 PRO A CA 1
ATOM 875 C C . PRO A 1 121 ? 5.960 4.212 -35.933 1.00 50.78 121 PRO A C 1
ATOM 877 O O . PRO A 1 121 ? 5.330 4.658 -36.888 1.00 50.78 121 PRO A O 1
ATOM 880 N N . VAL A 1 122 ? 5.551 3.138 -35.252 1.00 55.69 122 VAL A N 1
ATOM 881 C CA . VAL A 1 122 ? 4.241 2.506 -35.453 1.00 55.69 122 VAL A CA 1
ATOM 882 C C . VAL A 1 122 ? 3.179 3.540 -35.109 1.00 55.69 122 VAL A C 1
ATOM 884 O O . VAL A 1 122 ? 2.941 3.784 -33.928 1.00 55.69 122 VAL A O 1
ATOM 887 N N . SER A 1 123 ? 2.562 4.167 -36.111 1.00 58.41 123 SER A N 1
ATOM 888 C CA . SER A 1 123 ? 1.408 5.045 -35.899 1.00 58.41 123 SER A CA 1
ATOM 889 C C . SER A 1 123 ? 0.229 4.219 -35.390 1.00 58.41 123 SER A C 1
ATOM 891 O O . SER A 1 123 ? -0.057 3.151 -35.925 1.00 58.41 123 SER A O 1
ATOM 893 N N . LEU A 1 124 ? -0.471 4.709 -34.362 1.00 56.12 124 LEU A N 1
ATOM 894 C CA . LEU A 1 124 ? -1.679 4.056 -33.836 1.00 56.12 124 LEU A CA 1
ATOM 895 C C . LEU A 1 124 ? -2.808 3.992 -34.878 1.00 56.12 124 LEU A C 1
ATOM 897 O O . LEU A 1 124 ? -3.651 3.104 -34.811 1.00 56.12 124 LEU A O 1
ATOM 901 N N . ASP A 1 125 ? -2.795 4.902 -35.851 1.00 58.31 125 ASP A N 1
ATOM 902 C CA . ASP A 1 125 ? -3.731 4.908 -36.980 1.00 58.31 125 ASP A CA 1
ATOM 903 C C . ASP A 1 125 ? -3.339 3.908 -38.082 1.00 58.31 125 ASP A C 1
ATOM 905 O O . ASP A 1 125 ? -4.139 3.598 -38.958 1.00 58.31 125 ASP A O 1
ATOM 909 N N . ALA A 1 126 ? -2.126 3.354 -38.011 1.00 63.59 126 ALA A N 1
ATOM 910 C CA . ALA A 1 126 ? -1.603 2.330 -38.914 1.00 63.59 126 ALA A CA 1
ATOM 911 C C . ALA A 1 126 ? -1.377 0.997 -38.180 1.00 63.59 126 ALA A C 1
ATOM 913 O O . ALA A 1 126 ? -0.467 0.232 -38.514 1.00 63.59 126 ALA A O 1
ATOM 914 N N . LEU A 1 127 ? -2.169 0.720 -37.137 1.00 65.94 127 LEU A N 1
ATOM 915 C CA . LEU A 1 127 ? -2.094 -0.567 -36.454 1.00 65.94 127 LEU A CA 1
ATOM 916 C C . LEU A 1 127 ? -2.542 -1.686 -37.401 1.00 65.94 127 LEU A C 1
ATOM 918 O O . LEU A 1 127 ? -3.508 -1.512 -38.147 1.00 65.94 127 LEU A O 1
ATOM 922 N N . PRO A 1 128 ? -1.907 -2.867 -37.330 1.00 73.62 128 PRO A N 1
ATOM 923 C CA . PRO A 1 128 ? -2.400 -4.046 -38.023 1.00 73.62 128 PRO A CA 1
ATOM 924 C C . PRO A 1 128 ? -3.879 -4.282 -37.691 1.00 73.62 128 PRO A C 1
ATOM 926 O O . PRO A 1 128 ? -4.268 -4.195 -36.523 1.00 73.62 128 PRO A O 1
ATOM 929 N N . ALA A 1 129 ? -4.684 -4.636 -38.698 1.00 73.94 129 ALA A N 1
ATOM 930 C CA . ALA A 1 129 ? -6.119 -4.905 -38.563 1.00 73.94 129 ALA A CA 1
ATOM 931 C C . ALA A 1 129 ? -6.526 -5.708 -37.301 1.00 73.94 129 ALA A C 1
ATOM 933 O O . ALA A 1 129 ? -7.439 -5.258 -36.604 1.00 73.94 129 ALA A O 1
ATOM 934 N N . PRO A 1 130 ? -5.849 -6.815 -36.913 1.00 76.19 130 PRO A N 1
ATOM 935 C CA . PRO A 1 130 ? -6.224 -7.555 -35.700 1.00 76.19 130 PRO A CA 1
ATOM 936 C C . PRO A 1 130 ? -6.056 -6.748 -34.403 1.00 76.19 130 PRO A C 1
ATOM 938 O O . PRO A 1 130 ? -6.793 -6.948 -33.438 1.00 76.19 130 PRO A O 1
ATOM 941 N N . LEU A 1 131 ? -5.099 -5.821 -34.358 1.00 72.94 131 LEU A N 1
ATOM 942 C CA . LEU A 1 131 ? -4.857 -4.977 -33.191 1.00 72.94 131 LEU A CA 1
ATOM 943 C C . LEU A 1 131 ? -5.839 -3.798 -33.136 1.00 72.94 131 LEU A C 1
ATOM 945 O O . LEU A 1 131 ? -6.297 -3.442 -32.051 1.00 72.94 131 LEU A O 1
ATOM 949 N N . ALA A 1 132 ? -6.219 -3.242 -34.289 1.00 79.19 132 ALA A N 1
ATOM 950 C CA . ALA A 1 132 ? -7.284 -2.242 -34.380 1.00 79.19 132 ALA A CA 1
ATOM 951 C C . ALA A 1 132 ? -8.640 -2.819 -33.925 1.00 79.19 132 ALA A C 1
ATOM 953 O O . ALA A 1 132 ? -9.353 -2.200 -33.132 1.00 79.19 132 ALA A O 1
ATOM 954 N N . GLU A 1 133 ? -8.956 -4.048 -34.343 1.00 83.88 133 GLU A N 1
ATOM 955 C CA . GLU A 1 133 ? -10.148 -4.772 -33.895 1.00 83.88 133 GLU A CA 1
ATOM 956 C C . GLU A 1 133 ? -10.118 -5.028 -32.380 1.00 83.88 133 GLU A C 1
ATOM 958 O O . GLU A 1 133 ? -11.123 -4.826 -31.694 1.00 83.88 133 GLU A O 1
ATOM 963 N N . LEU A 1 134 ? -8.962 -5.401 -31.819 1.00 82.94 134 LEU A N 1
ATOM 964 C CA . LEU A 1 134 ? -8.807 -5.555 -30.373 1.00 82.94 134 LEU A CA 1
ATOM 965 C C . LEU A 1 134 ? -9.066 -4.237 -29.627 1.00 82.94 134 LEU A C 1
ATOM 967 O O . LEU A 1 134 ? -9.813 -4.236 -28.650 1.00 82.94 134 LEU A O 1
ATOM 971 N N . LEU A 1 135 ? -8.494 -3.120 -30.091 1.00 81.06 135 LEU A N 1
ATOM 972 C CA . LEU A 1 135 ? -8.704 -1.805 -29.479 1.00 81.06 135 LEU A CA 1
ATOM 973 C C . LEU A 1 135 ? -10.180 -1.398 -29.479 1.00 81.06 135 LEU A C 1
ATOM 975 O O . LEU A 1 135 ? -10.652 -0.877 -28.474 1.00 81.06 135 LEU A O 1
ATOM 979 N N . SER A 1 136 ? -10.919 -1.697 -30.552 1.00 83.75 136 SER A N 1
ATOM 980 C CA . SER A 1 136 ? -12.359 -1.404 -30.644 1.00 83.75 136 SER A CA 1
ATOM 981 C C . SER A 1 136 ? -13.222 -2.185 -29.641 1.00 83.75 136 SER A C 1
ATOM 983 O O . SER A 1 136 ? -14.350 -1.796 -29.349 1.00 83.75 136 SER A O 1
ATOM 985 N N . ARG A 1 137 ? -12.696 -3.292 -29.097 1.00 88.88 137 ARG A N 1
ATOM 986 C CA . ARG A 1 137 ? -13.372 -4.149 -28.111 1.00 88.88 137 ARG A CA 1
ATOM 987 C C . ARG A 1 137 ? -13.012 -3.812 -26.666 1.00 88.88 137 ARG A C 1
ATOM 989 O O . ARG A 1 137 ? -13.612 -4.383 -25.751 1.00 88.88 137 ARG A O 1
ATOM 996 N N . LEU A 1 138 ? -12.013 -2.959 -26.447 1.00 89.06 138 LEU A N 1
ATOM 997 C CA . LEU A 1 138 ? -11.595 -2.558 -25.109 1.00 89.06 138 LEU A CA 1
ATOM 998 C C . LEU A 1 138 ? -12.505 -1.452 -24.558 1.00 89.06 138 LEU A C 1
ATOM 1000 O O . LEU A 1 138 ? -13.032 -0.649 -25.326 1.00 89.06 138 LEU A O 1
ATOM 1004 N N . PRO A 1 139 ? -12.667 -1.363 -23.225 1.00 93.00 139 PRO A N 1
ATOM 1005 C CA . PRO A 1 139 ? -13.244 -0.179 -22.602 1.00 93.00 139 PRO A CA 1
ATOM 1006 C C . PRO A 1 139 ? -12.480 1.082 -23.027 1.00 93.00 139 PRO A C 1
ATOM 1008 O O . PRO A 1 139 ? -11.249 1.066 -23.091 1.00 93.00 139 PRO A O 1
ATOM 1011 N N . GLU A 1 140 ? -13.192 2.189 -23.250 1.00 87.19 140 GLU A N 1
ATOM 1012 C CA . GLU A 1 140 ? -12.595 3.430 -23.773 1.00 87.19 140 GLU A CA 1
ATOM 1013 C C . GLU A 1 140 ? -11.407 3.912 -22.924 1.00 87.19 140 GLU A C 1
ATOM 1015 O O . GLU A 1 140 ? -10.362 4.296 -23.446 1.00 87.19 140 GLU A O 1
ATOM 1020 N N . ALA A 1 141 ? -11.512 3.799 -21.596 1.00 86.69 141 ALA A N 1
ATOM 1021 C CA . ALA A 1 141 ? -10.435 4.169 -20.681 1.00 86.69 141 ALA A CA 1
ATOM 1022 C C . ALA A 1 141 ? -9.132 3.380 -20.928 1.00 86.69 141 ALA A C 1
ATOM 1024 O O . ALA A 1 141 ? -8.033 3.933 -20.802 1.00 86.69 141 ALA A O 1
ATOM 1025 N N . ASP A 1 142 ? -9.240 2.102 -21.297 1.00 86.62 142 ASP A N 1
ATOM 1026 C CA . ASP A 1 142 ? -8.095 1.241 -21.588 1.00 86.62 142 ASP A CA 1
ATOM 1027 C C . ASP A 1 142 ? -7.536 1.521 -22.984 1.00 86.62 142 ASP A C 1
ATOM 1029 O O . ASP A 1 142 ? -6.317 1.635 -23.140 1.00 86.62 142 ASP A O 1
ATOM 1033 N N . ALA A 1 143 ? -8.406 1.737 -23.975 1.00 85.88 143 ALA A N 1
ATOM 1034 C CA . ALA A 1 143 ? -7.999 2.159 -25.313 1.00 85.88 143 ALA A CA 1
ATOM 1035 C C . ALA A 1 143 ? -7.222 3.490 -25.266 1.00 85.88 143 ALA A C 1
ATOM 1037 O O . ALA A 1 143 ? -6.112 3.587 -25.796 1.00 85.88 143 ALA A O 1
ATOM 1038 N N . MET A 1 144 ? -7.727 4.493 -24.539 1.00 85.62 144 MET A N 1
ATOM 1039 C CA . MET A 1 144 ? -7.029 5.763 -24.309 1.00 85.62 144 MET A CA 1
ATOM 1040 C C . MET A 1 144 ? -5.682 5.578 -23.599 1.00 85.62 144 MET A C 1
ATOM 1042 O O . MET A 1 144 ? -4.706 6.271 -23.899 1.00 85.62 144 MET A O 1
ATOM 1046 N N . ARG A 1 145 ? -5.600 4.660 -22.629 1.00 86.38 145 ARG A N 1
ATOM 1047 C CA . ARG A 1 145 ? -4.344 4.348 -21.935 1.00 86.38 145 ARG A CA 1
ATOM 1048 C C . ARG A 1 145 ? -3.315 3.763 -22.902 1.00 86.38 145 ARG A C 1
ATOM 1050 O O . ARG A 1 145 ? -2.184 4.243 -22.924 1.00 86.38 145 ARG A O 1
ATOM 1057 N N . LEU A 1 146 ? -3.709 2.797 -23.731 1.00 85.69 146 LEU A N 1
ATOM 1058 C CA . LEU A 1 146 ? -2.842 2.198 -24.749 1.00 85.69 146 LEU A CA 1
ATOM 1059 C C . LEU A 1 146 ? -2.371 3.229 -25.777 1.00 85.69 146 LEU A C 1
ATOM 1061 O O . LEU A 1 146 ? -1.176 3.289 -26.064 1.00 85.69 146 LEU A O 1
ATOM 1065 N N . ARG A 1 147 ? -3.269 4.102 -26.252 1.00 83.88 147 ARG A N 1
ATOM 1066 C CA . ARG A 1 147 ? -2.905 5.202 -27.156 1.00 83.88 147 ARG A CA 1
ATOM 1067 C C . ARG A 1 147 ? -1.843 6.118 -26.534 1.00 83.88 147 ARG A C 1
ATOM 1069 O O . ARG A 1 147 ? -0.814 6.377 -27.151 1.00 83.88 147 ARG A O 1
ATOM 1076 N N . ARG A 1 148 ? -2.015 6.532 -25.272 1.00 86.75 148 ARG A N 1
ATOM 1077 C CA . ARG A 1 148 ? -1.000 7.331 -24.551 1.00 86.75 148 ARG A CA 1
ATOM 1078 C C . ARG A 1 148 ? 0.345 6.613 -24.424 1.00 86.75 148 ARG A C 1
ATOM 1080 O O . ARG A 1 148 ? 1.389 7.249 -24.554 1.00 86.75 148 ARG A O 1
ATOM 1087 N N . HIS A 1 149 ? 0.341 5.305 -24.171 1.00 87.38 149 HIS A N 1
ATOM 1088 C CA . HIS A 1 149 ? 1.575 4.521 -24.100 1.00 87.38 149 HIS A CA 1
ATOM 1089 C C . HIS A 1 149 ? 2.290 4.431 -25.448 1.00 87.38 149 HIS A C 1
ATOM 1091 O O . HIS A 1 149 ? 3.510 4.567 -25.487 1.00 87.38 149 HIS A O 1
ATOM 1097 N N . ALA A 1 150 ? 1.552 4.259 -26.541 1.00 84.31 150 ALA A N 1
ATOM 1098 C CA . ALA A 1 150 ? 2.131 4.205 -27.877 1.00 84.31 150 ALA A CA 1
ATOM 1099 C C . ALA A 1 150 ? 2.701 5.560 -28.327 1.00 84.31 150 ALA A C 1
ATOM 1101 O O . ALA A 1 150 ? 3.821 5.588 -28.827 1.00 84.31 150 ALA A O 1
ATOM 1102 N N . VAL A 1 151 ? 2.022 6.683 -28.055 1.00 85.56 151 VAL A N 1
ATOM 1103 C CA . VAL A 1 151 ? 2.595 8.027 -28.294 1.00 85.56 151 VAL A CA 1
ATOM 1104 C C . VAL A 1 151 ? 3.909 8.199 -27.526 1.00 85.56 151 VAL A C 1
ATOM 1106 O O . VAL A 1 151 ? 4.914 8.634 -28.083 1.00 85.56 151 VAL A O 1
ATOM 1109 N N . ARG A 1 152 ? 3.945 7.781 -26.254 1.00 89.12 152 ARG A N 1
ATOM 1110 C CA . ARG A 1 152 ? 5.175 7.816 -25.449 1.00 89.12 152 ARG A CA 1
ATOM 1111 C C . ARG A 1 152 ? 6.282 6.937 -26.034 1.00 89.12 152 ARG A C 1
ATOM 1113 O O . ARG A 1 152 ? 7.432 7.353 -26.043 1.00 89.12 152 ARG A O 1
ATOM 1120 N N . TRP A 1 153 ? 5.943 5.740 -26.506 1.00 86.38 153 TRP A N 1
ATOM 1121 C CA . TRP A 1 153 ? 6.892 4.819 -27.132 1.00 86.38 153 TRP A CA 1
ATOM 1122 C C . TRP A 1 153 ? 7.503 5.394 -28.415 1.00 86.38 153 TRP A C 1
ATOM 1124 O O . TRP A 1 153 ? 8.706 5.266 -28.639 1.00 86.38 153 TRP A O 1
ATOM 1134 N N . GLN A 1 154 ? 6.692 6.053 -29.246 1.00 85.69 154 GLN A N 1
ATOM 1135 C CA . GLN A 1 154 ? 7.168 6.714 -30.464 1.00 85.69 154 GLN A CA 1
ATOM 1136 C C . GLN A 1 154 ? 8.141 7.857 -30.149 1.00 85.69 154 GLN A C 1
ATOM 1138 O O . GLN A 1 154 ? 9.122 8.027 -30.868 1.00 85.69 154 GLN A O 1
ATOM 1143 N N . ALA A 1 155 ? 7.908 8.588 -29.055 1.00 90.06 155 ALA A N 1
ATOM 1144 C CA . ALA A 1 155 ? 8.785 9.664 -28.597 1.00 90.06 155 ALA A CA 1
ATOM 1145 C C . ALA A 1 155 ? 10.118 9.172 -27.995 1.00 90.06 155 ALA A C 1
ATOM 1147 O O . ALA A 1 155 ? 11.012 9.982 -27.758 1.00 90.06 155 ALA A O 1
ATOM 1148 N N . TRP A 1 156 ? 10.274 7.871 -27.722 1.00 92.88 156 TRP A N 1
ATOM 1149 C CA . TRP A 1 156 ? 11.513 7.334 -27.161 1.00 92.88 156 TRP A CA 1
ATOM 1150 C C . TRP A 1 156 ? 12.631 7.225 -28.196 1.00 92.88 156 TRP A C 1
ATOM 1152 O O . TRP A 1 156 ? 12.422 6.786 -29.327 1.00 92.88 156 TRP A O 1
ATOM 1162 N N . SER A 1 157 ? 13.853 7.544 -27.778 1.00 94.44 157 SER A N 1
ATOM 1163 C CA . SER A 1 157 ? 15.057 7.324 -28.575 1.00 94.44 157 SER A CA 1
ATOM 1164 C C . SER A 1 157 ? 15.392 5.824 -28.690 1.00 94.44 157 SER A C 1
ATOM 1166 O O . SER A 1 157 ? 14.947 5.016 -27.865 1.00 94.44 157 SER A O 1
ATOM 1168 N N . PRO A 1 158 ? 16.195 5.402 -29.689 1.00 94.00 158 PRO A N 1
ATOM 1169 C CA . PRO A 1 158 ? 16.663 4.020 -29.794 1.00 94.00 158 PRO A CA 1
ATOM 1170 C C . PRO A 1 158 ? 17.244 3.426 -28.492 1.00 94.00 158 PRO A C 1
ATOM 1172 O O . PRO A 1 158 ? 16.801 2.335 -28.124 1.00 94.00 158 PRO A O 1
ATOM 1175 N N . PRO A 1 159 ? 18.130 4.109 -27.729 1.00 95.12 159 PRO A N 1
ATOM 1176 C CA . PRO A 1 159 ? 18.633 3.556 -26.469 1.00 95.12 159 PRO A CA 1
ATOM 1177 C C . PRO A 1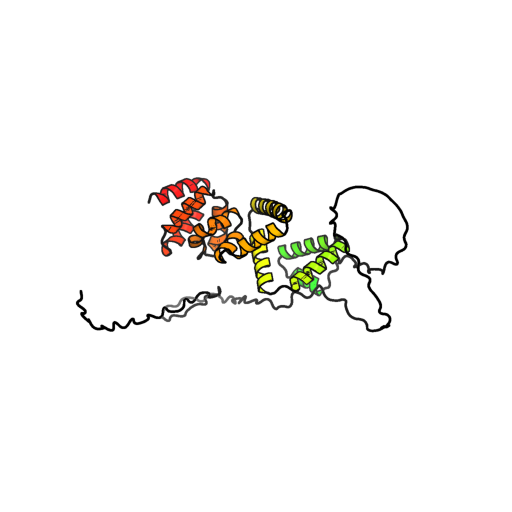 159 ? 17.543 3.423 -25.394 1.00 95.12 159 PRO A C 1
ATOM 1179 O O . PRO A 1 159 ? 17.546 2.460 -24.631 1.00 95.12 159 PRO A O 1
ATOM 1182 N N . GLN A 1 160 ? 16.554 4.323 -25.351 1.00 93.31 160 GLN A N 1
ATOM 1183 C CA . GLN A 1 160 ? 15.420 4.201 -24.424 1.00 93.31 160 GLN A CA 1
ATOM 1184 C C . GLN A 1 160 ? 14.543 2.982 -24.746 1.00 93.31 160 GLN A C 1
ATOM 1186 O O . GLN A 1 160 ? 14.096 2.282 -23.832 1.00 93.31 160 GLN A O 1
ATOM 1191 N N . ARG A 1 161 ? 14.324 2.702 -26.038 1.00 93.62 161 ARG A N 1
ATOM 1192 C CA . ARG A 1 161 ? 13.608 1.502 -26.494 1.00 93.62 161 ARG A CA 1
ATOM 1193 C C . ARG A 1 161 ? 14.385 0.221 -26.184 1.00 93.62 161 ARG A C 1
ATOM 1195 O O . ARG A 1 161 ? 13.773 -0.730 -25.703 1.00 93.62 161 ARG A O 1
ATOM 1202 N N . ALA A 1 162 ? 15.707 0.212 -26.375 1.00 93.50 162 ALA A N 1
ATOM 1203 C CA . ALA A 1 162 ? 16.567 -0.919 -26.012 1.00 93.50 162 ALA A CA 1
ATOM 1204 C C . ALA A 1 162 ? 16.519 -1.207 -24.501 1.00 93.50 162 ALA A C 1
ATOM 1206 O O . ALA A 1 162 ? 16.189 -2.319 -24.094 1.00 93.50 162 ALA A O 1
ATOM 1207 N N . ALA A 1 163 ? 16.693 -0.178 -23.665 1.00 94.69 163 ALA A N 1
ATOM 1208 C CA . ALA A 1 163 ? 16.591 -0.313 -22.212 1.00 94.69 163 ALA A CA 1
ATOM 1209 C C . ALA A 1 163 ? 15.202 -0.804 -21.759 1.00 94.69 163 ALA A C 1
ATOM 1211 O O . ALA A 1 163 ? 15.070 -1.481 -20.739 1.00 94.69 163 ALA A O 1
ATOM 1212 N N . PHE A 1 164 ? 14.127 -0.455 -22.476 1.00 93.50 164 PHE A N 1
ATOM 1213 C CA . PHE A 1 164 ? 12.803 -1.020 -22.209 1.00 93.50 164 PHE A CA 1
ATOM 1214 C C . PHE A 1 164 ? 12.710 -2.496 -22.594 1.00 93.50 164 PHE A C 1
ATOM 1216 O O . PHE A 1 164 ? 12.177 -3.272 -21.804 1.00 93.50 164 PHE A O 1
ATOM 1223 N N . ALA A 1 165 ? 13.229 -2.888 -23.759 1.00 92.38 165 ALA A N 1
ATOM 1224 C CA . ALA A 1 165 ? 13.238 -4.282 -24.196 1.00 92.38 165 ALA A CA 1
ATOM 1225 C C . ALA A 1 165 ? 13.965 -5.184 -23.183 1.00 92.38 165 ALA A C 1
ATOM 1227 O O . ALA A 1 165 ? 13.439 -6.230 -22.810 1.00 92.38 165 ALA A O 1
ATOM 1228 N N . GLU A 1 166 ? 15.095 -4.732 -22.636 1.00 95.31 166 GLU A N 1
ATOM 1229 C CA . GLU A 1 166 ? 15.803 -5.434 -21.555 1.00 95.31 166 GLU A CA 1
ATOM 1230 C C . GLU A 1 166 ? 14.932 -5.614 -20.304 1.00 95.31 166 GLU A C 1
ATOM 1232 O O . GLU A 1 166 ? 14.886 -6.697 -19.717 1.00 95.31 166 GLU A O 1
ATOM 1237 N N . ARG A 1 167 ? 14.174 -4.582 -19.906 1.00 95.38 167 ARG A N 1
ATOM 1238 C CA . ARG A 1 167 ? 13.230 -4.688 -18.779 1.00 95.38 167 ARG A CA 1
ATOM 1239 C C . ARG A 1 167 ? 12.090 -5.663 -19.059 1.00 95.38 167 ARG A C 1
ATOM 1241 O O . ARG A 1 167 ? 11.630 -6.307 -18.119 1.00 95.38 167 ARG A O 1
ATOM 1248 N N . VAL A 1 168 ? 11.629 -5.766 -20.307 1.00 94.00 168 VAL A N 1
ATOM 1249 C CA . VAL A 1 168 ? 10.598 -6.737 -20.710 1.00 94.00 168 VAL A CA 1
ATOM 1250 C C . VAL A 1 168 ? 11.140 -8.158 -20.607 1.00 94.00 168 VAL A C 1
ATOM 1252 O O . VAL A 1 168 ? 10.526 -8.974 -19.931 1.00 94.00 168 VAL A O 1
ATOM 1255 N N . VAL A 1 169 ? 12.328 -8.431 -21.152 1.00 96.31 169 VAL A N 1
ATOM 1256 C CA . VAL A 1 169 ? 12.988 -9.742 -21.008 1.00 96.31 169 VAL A CA 1
ATOM 1257 C C . VAL A 1 169 ? 13.183 -10.089 -19.530 1.00 96.31 169 VAL A C 1
ATOM 1259 O O . VAL A 1 169 ? 12.834 -11.184 -19.088 1.00 96.31 169 VAL A O 1
ATOM 1262 N N . GLY A 1 170 ? 13.662 -9.129 -18.734 1.00 95.94 170 GLY A N 1
ATOM 1263 C CA . GLY A 1 170 ? 13.811 -9.295 -17.292 1.00 95.94 170 GLY A CA 1
ATOM 1264 C C . GLY A 1 170 ? 12.487 -9.539 -16.563 1.00 95.94 170 GLY A C 1
ATOM 1265 O O . GLY A 1 170 ? 12.477 -10.232 -15.553 1.00 95.94 170 GLY A O 1
ATOM 1266 N N . TRP A 1 171 ? 11.370 -8.998 -17.055 1.00 93.88 171 TRP A N 1
ATOM 1267 C CA . TRP A 1 171 ? 10.030 -9.239 -16.518 1.00 93.88 171 TRP A CA 1
ATOM 1268 C C . TRP A 1 171 ? 9.482 -10.617 -16.904 1.00 93.88 171 TRP A C 1
ATOM 1270 O O . TRP A 1 171 ? 8.915 -11.315 -16.058 1.00 93.88 171 TRP A O 1
ATOM 1280 N N . ASP A 1 172 ? 9.654 -11.021 -18.159 1.00 95.44 172 ASP A N 1
ATOM 1281 C CA . ASP A 1 172 ? 9.167 -12.300 -18.675 1.00 95.44 172 ASP A CA 1
ATOM 1282 C C . ASP A 1 172 ? 9.925 -13.484 -18.064 1.00 95.44 172 ASP A C 1
ATOM 1284 O O . ASP A 1 172 ? 9.319 -14.529 -17.812 1.00 95.44 172 ASP A O 1
ATOM 1288 N N . GLY A 1 173 ? 11.198 -13.283 -17.706 1.00 95.69 173 GLY A N 1
ATOM 1289 C CA . GLY A 1 173 ? 12.009 -14.246 -16.959 1.00 95.69 173 GLY A CA 1
ATOM 1290 C C . GLY A 1 173 ? 11.624 -14.430 -15.483 1.00 95.69 173 GLY A C 1
ATOM 1291 O O . GLY A 1 173 ? 12.116 -15.358 -14.846 1.00 95.69 173 GLY A O 1
ATOM 1292 N N . LEU A 1 174 ? 10.755 -13.586 -14.911 1.00 96.44 174 LEU A N 1
ATOM 1293 C CA . LEU A 1 174 ? 10.291 -13.745 -13.525 1.00 96.44 174 LEU A CA 1
ATOM 1294 C C . LEU A 1 174 ? 9.296 -14.902 -13.397 1.00 96.44 174 LEU A C 1
ATOM 1296 O O . LEU A 1 174 ? 8.454 -15.122 -14.269 1.00 96.44 174 LEU A O 1
ATOM 1300 N N . ASP A 1 175 ? 9.298 -15.582 -12.254 1.00 97.38 175 ASP A N 1
ATOM 1301 C CA . ASP A 1 175 ? 8.277 -16.578 -11.939 1.00 97.38 175 ASP A CA 1
ATOM 1302 C C . ASP A 1 175 ? 6.879 -15.941 -11.756 1.00 97.38 175 ASP A C 1
ATOM 1304 O O . ASP A 1 175 ? 6.702 -14.721 -11.611 1.00 97.38 175 ASP A O 1
ATOM 1308 N N . ALA A 1 176 ? 5.841 -16.780 -11.794 1.00 95.00 176 ALA A N 1
ATOM 1309 C CA . ALA A 1 176 ? 4.455 -16.327 -11.731 1.00 95.00 176 ALA A CA 1
ATOM 1310 C C . ALA A 1 176 ? 4.109 -15.606 -10.416 1.00 95.00 176 ALA A C 1
ATOM 1312 O O . ALA A 1 176 ? 3.377 -14.611 -10.462 1.00 95.00 176 ALA A O 1
ATOM 1313 N N . ASP A 1 177 ? 4.657 -16.052 -9.284 1.00 92.75 177 ASP A N 1
ATOM 1314 C CA . ASP A 1 177 ? 4.382 -15.472 -7.970 1.00 92.75 177 ASP A CA 1
ATOM 1315 C C . ASP A 1 177 ? 5.039 -14.098 -7.841 1.00 92.75 177 ASP A C 1
ATOM 1317 O O . ASP A 1 177 ? 4.392 -13.140 -7.409 1.00 92.75 177 ASP A O 1
ATOM 1321 N N . THR A 1 178 ? 6.281 -13.955 -8.309 1.00 93.94 178 THR A N 1
ATOM 1322 C CA . THR A 1 178 ? 6.977 -12.664 -8.340 1.00 93.94 178 THR A CA 1
ATOM 1323 C C . THR A 1 178 ? 6.247 -11.658 -9.227 1.00 93.94 178 THR A C 1
ATOM 1325 O O . THR A 1 178 ? 6.024 -10.513 -8.815 1.00 93.94 178 THR A O 1
ATOM 1328 N N . ARG A 1 179 ? 5.800 -12.060 -10.425 1.00 95.44 179 ARG A N 1
ATOM 1329 C CA . ARG A 1 179 ? 4.989 -11.177 -11.284 1.00 95.44 179 ARG A CA 1
ATOM 1330 C C . ARG A 1 179 ? 3.650 -10.826 -10.644 1.00 95.44 179 ARG A C 1
ATOM 1332 O O . ARG A 1 179 ? 3.201 -9.687 -10.764 1.00 95.44 179 ARG A O 1
ATOM 1339 N N . GLY A 1 180 ? 3.010 -11.787 -9.977 1.00 94.69 180 GLY A N 1
ATOM 1340 C CA . GLY A 1 180 ? 1.772 -11.578 -9.229 1.00 94.69 180 GLY A CA 1
ATOM 1341 C C . GLY A 1 180 ? 1.944 -10.538 -8.123 1.00 94.69 180 GLY A C 1
ATOM 1342 O O . GLY A 1 180 ? 1.193 -9.566 -8.077 1.00 94.69 180 GLY A O 1
ATOM 1343 N N . GLY A 1 181 ? 2.986 -10.678 -7.301 1.00 92.75 181 GLY A N 1
ATOM 1344 C CA . GLY A 1 181 ? 3.307 -9.737 -6.228 1.00 92.75 181 GLY A CA 1
ATOM 1345 C C . GLY A 1 181 ? 3.634 -8.332 -6.737 1.00 92.75 181 GLY A C 1
ATOM 1346 O O . GLY A 1 181 ? 3.152 -7.350 -6.177 1.00 92.75 181 GLY A O 1
ATOM 1347 N N . ARG A 1 182 ? 4.388 -8.209 -7.839 1.00 94.00 182 ARG A N 1
ATOM 1348 C CA . ARG A 1 182 ? 4.675 -6.900 -8.457 1.00 94.00 182 ARG A CA 1
ATOM 1349 C C . ARG A 1 182 ? 3.415 -6.228 -9.009 1.00 94.00 182 ARG A C 1
ATOM 1351 O O . ARG A 1 182 ? 3.268 -5.018 -8.864 1.00 94.00 182 ARG A O 1
ATOM 1358 N N . ARG A 1 183 ? 2.490 -6.994 -9.599 1.00 94.81 183 ARG A N 1
ATOM 1359 C CA . ARG A 1 183 ? 1.185 -6.474 -10.043 1.00 94.81 183 ARG A CA 1
ATOM 1360 C C . ARG A 1 183 ? 0.311 -6.040 -8.867 1.00 94.81 183 ARG A C 1
ATOM 1362 O O . ARG A 1 183 ? -0.267 -4.962 -8.927 1.00 94.81 183 ARG A O 1
ATOM 1369 N N . GLU A 1 184 ? 0.252 -6.831 -7.795 1.00 94.50 184 GLU A N 1
ATOM 1370 C CA . GLU A 1 184 ? -0.464 -6.475 -6.558 1.00 94.50 184 GLU A CA 1
ATOM 1371 C C . GLU A 1 184 ? 0.080 -5.159 -5.977 1.00 94.50 184 GLU A C 1
ATOM 1373 O O . GLU A 1 184 ? -0.692 -4.238 -5.720 1.00 94.50 184 GLU A O 1
ATOM 1378 N N . ALA A 1 185 ? 1.406 -5.023 -5.874 1.00 93.44 185 ALA A N 1
ATOM 1379 C CA . ALA A 1 185 ? 2.056 -3.797 -5.413 1.00 93.44 185 ALA A CA 1
ATOM 1380 C C . ALA A 1 185 ? 1.774 -2.588 -6.321 1.00 93.44 185 ALA A C 1
ATOM 1382 O O . ALA A 1 185 ? 1.535 -1.491 -5.823 1.00 93.44 185 ALA A O 1
ATOM 1383 N N . TRP A 1 186 ? 1.757 -2.781 -7.643 1.00 93.44 186 TRP A N 1
ATOM 1384 C CA . TRP A 1 186 ? 1.409 -1.722 -8.591 1.00 93.44 186 TRP A CA 1
ATOM 1385 C C . TRP A 1 186 ? -0.038 -1.244 -8.427 1.00 93.44 186 TRP A C 1
ATOM 1387 O O . TRP A 1 186 ? -0.285 -0.041 -8.360 1.00 93.44 186 TRP A O 1
ATOM 1397 N N . HIS A 1 187 ? -0.994 -2.171 -8.324 1.00 92.69 187 HIS A N 1
ATOM 1398 C CA . 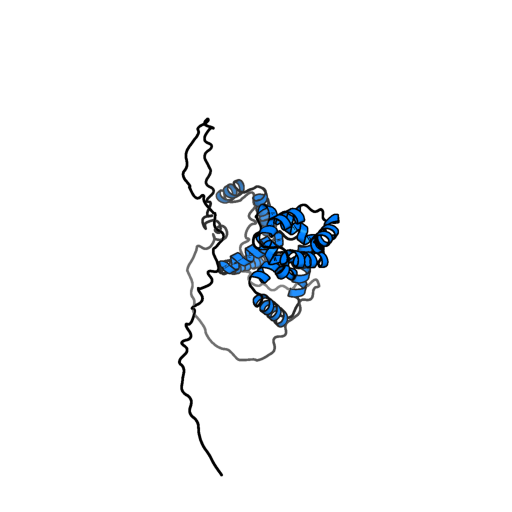HIS A 1 187 ? -2.399 -1.829 -8.091 1.00 92.69 187 HIS A CA 1
ATOM 1399 C C . HIS A 1 187 ? -2.602 -1.138 -6.743 1.00 92.69 187 HIS A C 1
ATOM 1401 O O . HIS A 1 187 ? -3.340 -0.160 -6.668 1.00 92.69 187 HIS A O 1
ATOM 1407 N N . ALA A 1 188 ? -1.913 -1.608 -5.704 1.00 92.88 188 ALA A N 1
ATOM 1408 C CA . ALA A 1 188 ? -1.926 -0.983 -4.392 1.00 92.88 188 ALA A CA 1
ATOM 1409 C C . ALA A 1 188 ? -1.402 0.459 -4.451 1.00 92.88 188 ALA A C 1
ATOM 1411 O O . ALA A 1 188 ? -2.081 1.367 -3.988 1.00 92.88 188 ALA A O 1
ATOM 1412 N N . TRP A 1 189 ? -0.259 0.693 -5.106 1.00 93.81 189 TRP A N 1
ATOM 1413 C CA . TRP A 1 189 ? 0.294 2.038 -5.293 1.00 93.81 189 TRP A CA 1
ATOM 1414 C C . TRP A 1 189 ? -0.662 2.973 -6.050 1.00 93.81 189 TRP A C 1
ATOM 1416 O O . TRP A 1 189 ? -0.842 4.117 -5.645 1.00 93.81 189 TRP A O 1
ATOM 1426 N N . GLN A 1 190 ? -1.320 2.482 -7.106 1.00 91.94 190 GLN A N 1
ATOM 1427 C CA . GLN A 1 190 ? -2.325 3.245 -7.861 1.00 91.94 190 GLN A CA 1
ATOM 1428 C C . GLN A 1 190 ? -3.558 3.613 -7.022 1.00 91.94 190 GLN A C 1
ATOM 1430 O O . GLN A 1 190 ? -4.168 4.651 -7.263 1.00 91.94 190 GLN A O 1
ATOM 1435 N N . ALA A 1 191 ? -3.923 2.778 -6.047 1.00 90.25 191 ALA A N 1
ATOM 1436 C CA . ALA A 1 191 ? -5.069 3.006 -5.172 1.00 90.25 191 ALA A CA 1
ATOM 1437 C C . ALA A 1 191 ? -4.784 3.993 -4.025 1.00 90.25 191 ALA A C 1
ATOM 1439 O O . ALA A 1 191 ? -5.720 4.434 -3.363 1.00 90.25 191 ALA A O 1
ATOM 1440 N N . LEU A 1 192 ? -3.518 4.343 -3.768 1.00 91.56 192 LEU A N 1
ATOM 1441 C CA . LEU A 1 192 ? -3.173 5.300 -2.714 1.00 91.56 192 LEU A CA 1
ATOM 1442 C C . LEU A 1 192 ? -3.612 6.724 -3.079 1.00 91.56 192 LEU A C 1
ATOM 1444 O O . LEU A 1 192 ? -3.523 7.088 -4.252 1.00 91.56 192 LEU A O 1
ATOM 1448 N N . PRO A 1 193 ? -3.985 7.567 -2.099 1.00 90.31 193 PRO A N 1
ATOM 1449 C CA . PRO A 1 193 ? -4.200 8.996 -2.326 1.00 90.31 193 PRO A CA 1
ATOM 1450 C C . PRO A 1 193 ? -2.960 9.677 -2.929 1.00 90.31 193 PRO A C 1
ATOM 1452 O O . PRO A 1 193 ? -1.834 9.330 -2.565 1.00 90.31 193 PRO A O 1
ATOM 1455 N N . GLU A 1 194 ? -3.148 10.676 -3.800 1.00 91.25 194 GLU A N 1
ATOM 1456 C CA . GLU A 1 194 ? -2.039 11.375 -4.486 1.00 91.25 194 GLU A CA 1
ATOM 1457 C C . GLU A 1 194 ? -0.943 11.880 -3.526 1.00 91.25 194 GLU A C 1
ATOM 1459 O O . GLU A 1 194 ? 0.217 11.522 -3.740 1.00 91.25 194 GLU A O 1
ATOM 1464 N N . PRO A 1 195 ? -1.262 12.551 -2.396 1.00 90.50 195 PRO A N 1
ATOM 1465 C CA . PRO A 1 195 ? -0.224 13.024 -1.474 1.00 90.50 195 PRO A CA 1
ATOM 1466 C C . PRO A 1 195 ? 0.636 11.887 -0.899 1.00 90.50 195 PRO A C 1
ATOM 1468 O O . PRO A 1 195 ? 1.805 12.064 -0.561 1.00 90.50 195 PRO A O 1
ATOM 1471 N N . GLN A 1 196 ? 0.072 10.679 -0.781 1.00 90.75 196 GLN A N 1
ATOM 1472 C CA . GLN A 1 196 ? 0.832 9.513 -0.337 1.00 90.75 196 GLN A CA 1
ATOM 1473 C C . GLN A 1 196 ? 1.701 8.930 -1.448 1.00 90.75 196 GLN A C 1
ATOM 1475 O O . GLN A 1 196 ? 2.798 8.450 -1.156 1.00 90.75 196 GLN A O 1
ATOM 1480 N N . ARG A 1 197 ? 1.245 8.962 -2.706 1.00 94.06 197 ARG A N 1
ATOM 1481 C CA . ARG A 1 197 ? 2.057 8.524 -3.849 1.00 94.06 197 ARG A CA 1
ATOM 1482 C C . ARG A 1 197 ? 3.284 9.408 -4.025 1.00 94.06 197 ARG A C 1
ATOM 1484 O O . ARG A 1 197 ? 4.373 8.867 -4.206 1.00 94.06 197 ARG A O 1
ATOM 1491 N N . GLU A 1 198 ? 3.120 10.722 -3.908 1.00 93.44 198 GLU A N 1
ATOM 1492 C CA . GLU A 1 198 ? 4.214 11.700 -3.959 1.00 93.44 198 GLU A CA 1
ATOM 1493 C C . GLU A 1 198 ? 5.236 11.444 -2.848 1.00 93.44 198 GLU A C 1
ATOM 1495 O O . GLU A 1 198 ? 6.419 11.224 -3.126 1.00 93.44 198 GLU A O 1
ATOM 1500 N N . ARG A 1 199 ? 4.760 11.327 -1.601 1.00 91.31 199 ARG A N 1
ATOM 1501 C CA . ARG A 1 199 ? 5.604 10.999 -0.446 1.00 91.31 199 ARG A CA 1
ATOM 1502 C C . ARG A 1 199 ? 6.350 9.676 -0.624 1.00 91.31 199 ARG A C 1
ATOM 1504 O O . ARG A 1 199 ? 7.529 9.575 -0.293 1.00 91.31 199 ARG A O 1
ATOM 1511 N N . LEU A 1 200 ? 5.691 8.642 -1.148 1.00 92.81 200 LEU A N 1
ATOM 1512 C CA . LEU A 1 200 ? 6.356 7.373 -1.452 1.00 92.81 200 LEU A CA 1
ATOM 1513 C C . LEU A 1 200 ? 7.402 7.522 -2.561 1.00 92.81 200 LEU A C 1
ATOM 1515 O O . LEU A 1 200 ? 8.447 6.879 -2.485 1.00 92.81 200 LEU A O 1
ATOM 1519 N N . GLY A 1 201 ? 7.157 8.371 -3.560 1.00 93.88 201 GLY A N 1
ATOM 1520 C CA . GLY A 1 201 ? 8.125 8.696 -4.606 1.00 9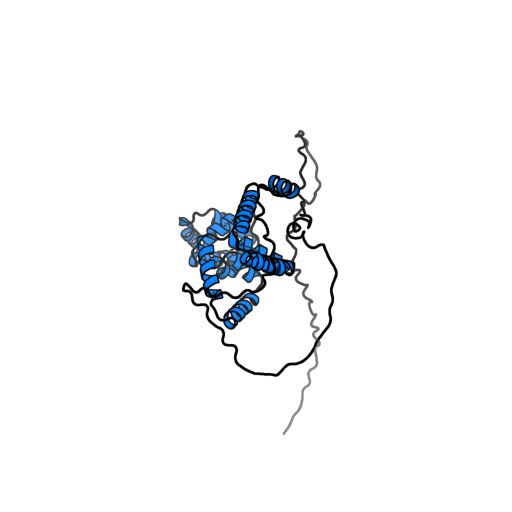3.88 201 GLY A CA 1
ATOM 1521 C C . GLY A 1 201 ? 9.382 9.379 -4.058 1.00 93.88 201 GLY A C 1
ATOM 1522 O O . GLY A 1 201 ? 10.496 9.027 -4.445 1.00 93.88 201 GLY A O 1
ATOM 1523 N N . GLU A 1 202 ? 9.231 10.312 -3.119 1.00 94.75 202 GLU A N 1
ATOM 1524 C CA . GLU A 1 202 ? 10.346 10.926 -2.382 1.00 94.75 202 GLU A CA 1
ATOM 1525 C C . GLU A 1 202 ? 11.128 9.898 -1.565 1.00 94.75 202 GLU A C 1
ATOM 1527 O O . GLU A 1 202 ? 12.351 9.798 -1.690 1.00 94.75 202 GLU A O 1
ATOM 1532 N N . MET A 1 203 ? 10.425 9.074 -0.783 1.00 93.19 203 MET A N 1
ATOM 1533 C CA . MET A 1 203 ? 11.045 8.011 0.009 1.00 93.19 203 MET A CA 1
ATOM 1534 C C . MET A 1 203 ? 11.782 6.996 -0.870 1.00 93.19 203 MET A C 1
ATOM 1536 O O . MET A 1 203 ? 12.859 6.538 -0.497 1.00 93.19 203 MET A O 1
ATOM 1540 N N . ALA A 1 204 ? 11.237 6.658 -2.042 1.00 94.69 204 ALA A N 1
ATOM 1541 C CA . ALA A 1 204 ? 11.869 5.749 -2.991 1.00 94.69 204 ALA A CA 1
ATOM 1542 C C . ALA A 1 204 ? 13.163 6.337 -3.573 1.00 94.69 204 ALA A C 1
ATOM 1544 O O . ALA A 1 204 ? 14.164 5.623 -3.662 1.00 94.69 204 ALA A O 1
ATOM 1545 N N . ARG A 1 205 ? 13.177 7.636 -3.910 1.00 96.38 205 ARG A N 1
ATOM 1546 C CA . ARG A 1 205 ? 14.394 8.342 -4.346 1.00 96.38 205 ARG A CA 1
ATOM 1547 C C . ARG A 1 205 ? 15.447 8.376 -3.241 1.00 96.38 205 ARG A C 1
ATOM 1549 O O . ARG A 1 205 ? 16.587 7.992 -3.486 1.00 96.38 205 ARG A O 1
ATOM 1556 N N . GLY A 1 206 ? 15.057 8.736 -2.018 1.00 96.19 206 GLY A N 1
ATOM 1557 C CA . GLY A 1 206 ? 15.960 8.724 -0.865 1.00 96.19 206 GLY A CA 1
ATOM 1558 C C . GLY A 1 206 ? 16.486 7.322 -0.541 1.00 96.19 206 GLY A C 1
ATOM 1559 O O . GLY A 1 206 ? 17.657 7.154 -0.220 1.00 96.19 206 GLY A O 1
ATOM 1560 N N . PHE A 1 207 ? 15.655 6.285 -0.682 1.00 95.62 207 PHE A N 1
ATOM 1561 C CA . PHE A 1 207 ? 16.094 4.899 -0.540 1.00 95.62 207 PHE A CA 1
ATOM 1562 C C . PHE A 1 207 ? 17.114 4.518 -1.616 1.00 95.62 207 PHE A C 1
ATOM 1564 O O . PHE A 1 207 ? 18.111 3.892 -1.279 1.00 95.62 207 PHE A O 1
ATOM 1571 N N . ALA A 1 208 ? 16.902 4.903 -2.879 1.00 95.25 208 ALA A N 1
ATOM 1572 C CA . ALA A 1 208 ? 17.799 4.580 -3.990 1.00 95.25 208 ALA A CA 1
ATOM 1573 C C . ALA A 1 208 ? 19.202 5.195 -3.848 1.00 95.25 208 ALA A C 1
ATOM 1575 O O . ALA A 1 208 ? 20.163 4.595 -4.320 1.00 95.25 208 ALA A O 1
ATOM 1576 N N . GLN A 1 209 ? 19.317 6.339 -3.168 1.00 96.62 209 GLN A N 1
ATOM 1577 C CA . GLN A 1 209 ? 20.591 7.018 -2.898 1.00 96.62 209 GLN A CA 1
ATOM 1578 C C . GLN A 1 209 ? 21.417 6.359 -1.778 1.00 96.62 209 GLN A C 1
ATOM 1580 O O . GLN A 1 209 ? 22.582 6.701 -1.596 1.00 96.62 209 GLN A O 1
ATOM 1585 N N . ARG A 1 210 ? 20.849 5.411 -1.019 1.00 97.31 210 ARG A N 1
ATOM 1586 C CA . ARG A 1 210 ? 21.572 4.724 0.063 1.00 97.31 210 ARG A CA 1
ATOM 1587 C C . ARG A 1 210 ? 22.603 3.719 -0.474 1.00 97.31 210 ARG A C 1
ATOM 1589 O O . ARG A 1 210 ? 22.347 3.078 -1.504 1.00 97.31 210 ARG A O 1
ATOM 1596 N N . PRO A 1 211 ? 23.709 3.477 0.261 1.00 98.00 211 PRO A N 1
ATOM 1597 C CA . PRO A 1 211 ? 24.662 2.412 -0.055 1.00 98.00 211 PRO A CA 1
ATOM 1598 C C . PRO A 1 211 ? 23.973 1.055 -0.258 1.00 98.00 211 PRO A C 1
ATOM 1600 O O . PRO A 1 211 ? 22.987 0.744 0.415 1.00 98.00 211 PRO A O 1
ATOM 1603 N N . GLU A 1 212 ? 24.484 0.213 -1.167 1.00 96.88 212 GLU A N 1
ATOM 1604 C CA . GLU A 1 212 ? 23.862 -1.097 -1.446 1.00 96.88 212 GLU A CA 1
ATOM 1605 C C . GLU A 1 212 ? 23.782 -1.973 -0.189 1.00 96.88 212 GLU A C 1
ATOM 1607 O O . GLU A 1 212 ? 22.764 -2.624 0.021 1.00 96.88 212 GLU A O 1
ATOM 1612 N N . ALA A 1 213 ? 24.793 -1.929 0.686 1.00 97.06 213 ALA A N 1
ATOM 1613 C CA . ALA A 1 213 ? 24.783 -2.665 1.951 1.00 97.06 213 ALA A CA 1
ATOM 1614 C C . ALA A 1 213 ? 23.600 -2.259 2.852 1.00 97.06 213 ALA A C 1
ATOM 1616 O O . ALA A 1 213 ? 22.882 -3.121 3.360 1.00 97.06 213 ALA A O 1
ATOM 1617 N N . GLU A 1 214 ? 23.332 -0.956 2.989 1.00 97.19 214 GLU A N 1
ATOM 1618 C CA . GLU A 1 214 ? 22.173 -0.463 3.743 1.00 97.19 214 GLU A CA 1
ATOM 1619 C C . GLU A 1 214 ? 20.852 -0.873 3.089 1.00 97.19 214 GLU A C 1
ATOM 1621 O O . GLU A 1 214 ? 19.920 -1.314 3.767 1.00 97.19 214 GLU A O 1
ATOM 1626 N N . ARG A 1 215 ? 20.756 -0.750 1.759 1.00 97.56 215 ARG A N 1
ATOM 1627 C CA . ARG A 1 215 ? 19.556 -1.156 1.016 1.00 97.56 215 ARG A CA 1
ATOM 1628 C C . ARG A 1 215 ? 19.286 -2.650 1.176 1.00 97.56 215 ARG A C 1
ATOM 1630 O O . ARG A 1 215 ? 18.133 -3.033 1.383 1.00 97.56 215 ARG A O 1
ATOM 1637 N N . ALA A 1 216 ? 20.319 -3.487 1.104 1.00 97.19 216 ALA A N 1
ATOM 1638 C CA . ALA A 1 216 ? 20.219 -4.929 1.287 1.00 97.19 216 ALA A CA 1
ATOM 1639 C C . ALA A 1 216 ? 19.734 -5.288 2.698 1.00 97.19 216 ALA A C 1
ATOM 1641 O O . ALA A 1 216 ? 18.811 -6.095 2.834 1.00 97.19 216 ALA A O 1
ATOM 1642 N N . GLU A 1 217 ? 20.267 -4.637 3.734 1.00 97.50 217 GLU A N 1
ATOM 1643 C CA . GLU A 1 217 ? 19.838 -4.873 5.116 1.00 97.50 217 GLU A CA 1
ATOM 1644 C C . GLU A 1 217 ? 18.379 -4.446 5.346 1.00 97.50 217 GLU A C 1
ATOM 1646 O O . GLU A 1 217 ? 17.589 -5.185 5.937 1.00 97.50 217 GLU A O 1
ATOM 1651 N N . LEU A 1 218 ? 17.958 -3.302 4.799 1.00 96.00 218 LEU A N 1
ATOM 1652 C CA . LEU A 1 218 ? 16.559 -2.866 4.864 1.00 96.00 218 LEU A CA 1
ATOM 1653 C C . LEU A 1 218 ? 15.611 -3.840 4.147 1.00 96.00 218 LEU A C 1
ATOM 1655 O O . LEU A 1 218 ? 14.552 -4.175 4.686 1.00 96.00 218 LEU A O 1
ATOM 1659 N N . ARG A 1 219 ? 15.990 -4.346 2.963 1.00 95.31 219 ARG A N 1
ATOM 1660 C CA . ARG A 1 219 ? 15.215 -5.378 2.247 1.00 95.31 219 ARG A CA 1
ATOM 1661 C C . ARG A 1 219 ? 15.126 -6.668 3.058 1.00 95.31 219 ARG A C 1
ATOM 1663 O O . ARG A 1 219 ? 14.046 -7.250 3.142 1.00 95.31 219 ARG A O 1
ATOM 1670 N N . LYS A 1 220 ? 16.226 -7.097 3.681 1.00 97.00 220 LYS A N 1
ATOM 1671 C CA . LYS A 1 220 ? 16.278 -8.294 4.530 1.00 97.00 220 LYS A CA 1
ATOM 1672 C C . LYS A 1 220 ? 15.356 -8.158 5.738 1.00 97.00 220 LYS A C 1
ATOM 1674 O O . LYS A 1 220 ? 14.536 -9.040 5.982 1.00 97.00 220 LYS A O 1
ATOM 1679 N N . ARG A 1 221 ? 15.417 -7.026 6.442 1.00 95.75 221 ARG A N 1
ATOM 1680 C CA . ARG A 1 221 ? 14.503 -6.713 7.548 1.00 95.75 221 ARG A CA 1
ATOM 1681 C C . ARG A 1 221 ? 13.043 -6.729 7.108 1.00 95.75 221 ARG A C 1
ATOM 1683 O O . ARG A 1 221 ? 12.207 -7.299 7.800 1.00 95.75 221 ARG A O 1
ATOM 1690 N N . PHE A 1 222 ? 12.731 -6.139 5.954 1.00 93.56 222 PHE A N 1
ATOM 1691 C CA . PHE A 1 222 ? 11.372 -6.166 5.416 1.00 93.56 222 PHE A CA 1
ATOM 1692 C C . PHE A 1 222 ? 10.921 -7.593 5.076 1.00 93.56 222 PHE A C 1
ATOM 1694 O O . PHE A 1 222 ? 9.803 -7.979 5.409 1.00 93.56 222 PHE A O 1
ATOM 1701 N N . ALA A 1 223 ? 11.791 -8.403 4.470 1.00 93.56 223 ALA A N 1
ATOM 1702 C CA . ALA A 1 223 ? 11.515 -9.805 4.165 1.00 93.56 223 ALA A CA 1
ATOM 1703 C C . ALA A 1 223 ? 11.321 -10.667 5.427 1.00 93.56 223 ALA A C 1
ATOM 1705 O O . ALA A 1 223 ? 10.558 -11.632 5.384 1.00 93.56 223 ALA A O 1
ATOM 1706 N N . ALA A 1 224 ? 11.949 -10.298 6.547 1.00 96.19 224 ALA A N 1
ATOM 1707 C CA . ALA A 1 224 ? 11.781 -10.963 7.837 1.00 96.19 224 ALA A CA 1
ATOM 1708 C C . ALA A 1 224 ? 10.428 -10.668 8.515 1.00 96.19 224 ALA A C 1
ATOM 1710 O O . ALA A 1 224 ? 10.017 -11.417 9.399 1.00 96.19 224 ALA A O 1
ATOM 1711 N N . LEU A 1 225 ? 9.708 -9.615 8.103 1.00 93.31 225 LEU A N 1
ATOM 1712 C CA . LEU A 1 225 ? 8.378 -9.324 8.645 1.00 93.31 225 LEU A CA 1
ATOM 1713 C C . LEU A 1 225 ? 7.382 -10.443 8.296 1.00 93.31 225 LEU A C 1
ATOM 1715 O O . LEU A 1 225 ? 7.440 -10.972 7.181 1.00 93.31 225 LEU A O 1
ATOM 1719 N N . PRO A 1 226 ? 6.405 -10.757 9.168 1.00 93.12 226 PRO A N 1
ATOM 1720 C CA . PRO A 1 226 ? 5.318 -11.676 8.844 1.00 93.12 226 PRO A CA 1
ATOM 1721 C C . PRO A 1 226 ? 4.598 -11.283 7.549 1.00 93.12 226 PRO A C 1
ATOM 1723 O O . PRO A 1 226 ? 4.398 -10.099 7.267 1.00 93.12 226 PRO A O 1
ATOM 1726 N N . ARG A 1 227 ? 4.159 -12.276 6.762 1.00 89.31 227 ARG A N 1
ATOM 1727 C CA . ARG A 1 227 ? 3.490 -12.045 5.464 1.00 89.31 227 ARG A CA 1
ATOM 1728 C C . ARG A 1 227 ? 2.309 -11.080 5.580 1.00 89.31 227 ARG A C 1
ATOM 1730 O O . ARG A 1 227 ? 2.120 -10.245 4.700 1.00 89.31 227 ARG A O 1
ATOM 1737 N N . GLU A 1 228 ? 1.529 -11.202 6.646 1.00 88.62 228 GLU A N 1
ATOM 1738 C CA . GLU A 1 228 ? 0.375 -10.345 6.920 1.00 88.62 228 GLU A CA 1
ATOM 1739 C C . GLU A 1 228 ? 0.800 -8.889 7.103 1.00 88.62 228 GLU A C 1
ATOM 1741 O O . GLU A 1 228 ? 0.232 -8.003 6.471 1.00 88.62 228 GLU A O 1
ATOM 1746 N N . GLN A 1 229 ? 1.860 -8.649 7.876 1.00 90.50 229 GLN A N 1
ATOM 1747 C CA . GLN A 1 229 ? 2.401 -7.312 8.086 1.00 90.50 229 GLN A CA 1
ATOM 1748 C C . GLN A 1 229 ? 2.982 -6.732 6.795 1.00 90.50 229 GLN A C 1
ATOM 1750 O O . GLN A 1 229 ? 2.709 -5.580 6.477 1.00 90.50 229 GLN A O 1
ATOM 1755 N N . ARG A 1 230 ? 3.698 -7.535 5.991 1.00 92.19 230 ARG A N 1
ATOM 1756 C CA . ARG A 1 230 ? 4.163 -7.114 4.654 1.00 92.19 230 ARG A CA 1
ATOM 1757 C C . ARG A 1 230 ? 3.007 -6.720 3.737 1.00 92.19 230 ARG A C 1
ATOM 1759 O O . ARG A 1 230 ? 3.123 -5.735 3.019 1.00 92.19 230 ARG A O 1
ATOM 1766 N N . ARG A 1 231 ? 1.891 -7.459 3.773 1.00 90.12 231 ARG A N 1
ATOM 1767 C CA . ARG A 1 231 ? 0.668 -7.102 3.033 1.00 90.12 231 ARG A CA 1
ATOM 1768 C C . ARG A 1 231 ? 0.029 -5.820 3.556 1.00 90.12 231 ARG A C 1
ATOM 1770 O O . ARG A 1 231 ? -0.468 -5.050 2.747 1.00 90.12 231 ARG A O 1
ATOM 1777 N N . GLY A 1 232 ? 0.091 -5.559 4.859 1.00 92.56 232 GLY A N 1
ATOM 1778 C CA . GLY A 1 232 ? -0.369 -4.301 5.448 1.00 92.56 232 GLY A CA 1
ATOM 1779 C C . GLY A 1 232 ? 0.269 -3.062 4.820 1.00 92.56 232 GLY A C 1
ATOM 1780 O O . GLY A 1 232 ? -0.413 -2.066 4.603 1.00 92.56 232 GLY A O 1
ATOM 1781 N N . TRP A 1 233 ? 1.545 -3.141 4.431 1.00 93.25 233 TRP A N 1
ATOM 1782 C CA . TRP A 1 233 ? 2.248 -2.048 3.748 1.00 93.25 233 TRP A CA 1
ATOM 1783 C C . TRP A 1 233 ? 1.727 -1.738 2.336 1.00 93.25 233 TRP A C 1
ATOM 1785 O O . TRP A 1 233 ? 2.014 -0.660 1.819 1.00 93.25 233 TRP A O 1
ATOM 1795 N N . LEU A 1 234 ? 0.921 -2.617 1.726 1.00 92.88 234 LEU A N 1
ATOM 1796 C CA . LEU A 1 234 ? 0.208 -2.307 0.479 1.00 92.88 234 LEU A CA 1
ATOM 1797 C C . LEU A 1 234 ? -0.862 -1.224 0.684 1.00 92.88 234 LEU A C 1
ATOM 1799 O O . LEU A 1 234 ? -1.224 -0.539 -0.262 1.00 92.88 234 LEU A O 1
ATOM 1803 N N . LEU A 1 235 ? -1.334 -1.027 1.917 1.00 92.88 235 LEU A N 1
ATOM 1804 C CA . LEU A 1 235 ? -2.289 0.030 2.263 1.00 92.88 235 LEU A CA 1
ATOM 1805 C C . LEU A 1 235 ? -1.620 1.408 2.413 1.00 92.88 235 LEU A C 1
ATOM 1807 O O . LEU A 1 235 ? -2.258 2.354 2.854 1.00 92.88 235 LEU A O 1
ATOM 1811 N N . GLY A 1 236 ? -0.330 1.523 2.091 1.00 92.12 236 GLY A N 1
ATOM 1812 C CA . GLY A 1 236 ? 0.434 2.758 2.217 1.00 92.12 236 GLY A CA 1
ATOM 1813 C C . GLY A 1 236 ? 1.175 2.876 3.553 1.00 92.12 236 GLY A C 1
ATOM 1814 O O . GLY A 1 236 ? 0.957 2.093 4.480 1.00 92.12 236 GLY A O 1
ATOM 1815 N N . PRO A 1 237 ? 2.090 3.853 3.677 1.00 88.62 237 PRO A N 1
ATOM 1816 C CA . PRO A 1 237 ? 2.994 3.955 4.821 1.00 88.62 237 PRO A CA 1
ATOM 1817 C C . PRO A 1 237 ? 2.276 4.339 6.121 1.00 88.62 237 PRO A C 1
ATOM 1819 O O . PRO A 1 237 ? 2.697 3.920 7.196 1.00 88.62 237 PRO A O 1
ATOM 1822 N N . ALA A 1 238 ? 1.184 5.107 6.029 1.00 87.25 238 ALA A N 1
ATOM 1823 C CA . ALA A 1 238 ? 0.404 5.525 7.191 1.00 87.25 238 ALA A CA 1
ATOM 1824 C C . ALA A 1 238 ? -0.352 4.351 7.833 1.00 87.25 238 ALA A C 1
ATOM 1826 O O . ALA A 1 238 ? -0.352 4.223 9.053 1.00 87.25 238 ALA A O 1
ATOM 1827 N N . LEU A 1 239 ? -0.972 3.490 7.019 1.00 92.50 239 LEU A N 1
ATOM 1828 C CA . LEU A 1 239 ? -1.743 2.341 7.502 1.00 92.50 239 LEU A CA 1
ATOM 1829 C C . LEU A 1 239 ? -0.882 1.095 7.708 1.00 92.50 239 LEU A C 1
ATOM 1831 O O . LEU A 1 239 ? -1.172 0.301 8.596 1.00 92.50 239 LEU A O 1
ATOM 1835 N N . GLY A 1 240 ? 0.189 0.926 6.930 1.00 92.56 240 GLY A N 1
ATOM 1836 C CA . GLY A 1 240 ? 1.087 -0.224 7.024 1.00 92.56 240 GLY A CA 1
ATOM 1837 C C . GLY A 1 240 ? 1.784 -0.341 8.379 1.00 92.56 240 GLY A C 1
ATOM 1838 O O . GLY A 1 240 ? 1.893 -1.443 8.916 1.00 92.56 240 GLY A O 1
ATOM 1839 N N . ALA A 1 241 ? 2.189 0.790 8.966 1.00 90.06 241 ALA A N 1
ATOM 1840 C CA . ALA A 1 241 ? 2.780 0.828 10.304 1.00 90.06 241 ALA A CA 1
ATOM 1841 C C . ALA A 1 241 ? 1.778 0.408 11.397 1.00 90.06 241 ALA A C 1
ATOM 1843 O O . ALA A 1 241 ? 2.124 -0.362 12.293 1.00 90.06 241 ALA A O 1
ATOM 1844 N N . ASP A 1 242 ? 0.524 0.852 11.275 1.00 93.69 242 ASP A N 1
ATOM 1845 C CA . ASP A 1 242 ? -0.561 0.569 12.225 1.00 93.69 242 ASP A CA 1
ATOM 1846 C C . ASP A 1 242 ? -1.304 -0.747 11.908 1.00 93.69 242 ASP A C 1
ATOM 1848 O O . ASP A 1 242 ? -2.236 -1.137 12.616 1.00 93.69 242 ASP A O 1
ATOM 1852 N N . TYR A 1 243 ? -0.900 -1.466 10.855 1.00 93.38 243 TYR A N 1
ATOM 1853 C CA . TYR A 1 243 ? -1.631 -2.626 10.351 1.00 93.38 243 TYR A CA 1
ATOM 1854 C C . TYR A 1 243 ? -1.853 -3.732 11.390 1.00 93.38 243 TYR A C 1
ATOM 1856 O O . TYR A 1 243 ? -2.967 -4.245 11.433 1.00 93.38 243 TYR A O 1
ATOM 1864 N N . PRO A 1 244 ? -0.894 -4.102 12.265 1.00 92.12 244 PRO A N 1
ATOM 1865 C CA . PRO A 1 244 ? -1.151 -5.118 13.289 1.00 92.12 244 PRO A CA 1
ATOM 1866 C C . PRO A 1 244 ? -2.327 -4.771 14.216 1.00 92.12 244 PRO A C 1
ATOM 1868 O O . PRO A 1 244 ? -3.064 -5.662 14.631 1.00 92.12 244 PRO A O 1
ATOM 1871 N N . LEU A 1 245 ? -2.535 -3.480 14.501 1.00 92.88 245 LEU A N 1
ATOM 1872 C CA . LEU A 1 245 ? -3.647 -2.999 15.325 1.00 92.88 245 LEU A CA 1
ATOM 1873 C C . LEU A 1 245 ? -4.976 -3.034 14.558 1.00 92.88 245 LEU A C 1
ATOM 1875 O O . LEU A 1 245 ? -6.019 -3.341 15.131 1.00 92.88 245 LEU A O 1
ATOM 1879 N N . LEU A 1 246 ? -4.935 -2.732 13.259 1.00 94.00 246 LEU A N 1
ATOM 1880 C CA . LEU A 1 246 ? -6.113 -2.630 12.393 1.00 94.00 246 LEU A CA 1
ATOM 1881 C C . LEU A 1 246 ? -6.505 -3.961 11.739 1.00 94.00 246 LEU A C 1
ATOM 1883 O O . LEU A 1 246 ? -7.638 -4.118 11.284 1.00 94.00 246 LEU A O 1
ATOM 1887 N N . HIS A 1 247 ? -5.601 -4.940 11.704 1.00 93.25 247 HIS A N 1
ATOM 1888 C CA . HIS A 1 247 ? -5.803 -6.220 11.035 1.00 93.25 247 HIS A CA 1
ATOM 1889 C C . HIS A 1 247 ? -7.114 -6.921 11.436 1.00 93.25 247 HIS A C 1
ATOM 1891 O O . HIS A 1 247 ? -7.833 -7.355 10.533 1.00 93.25 247 HIS A O 1
ATOM 1897 N N . PRO A 1 248 ? -7.520 -6.981 12.724 1.00 93.06 248 PRO A N 1
ATOM 1898 C CA . PRO A 1 248 ? -8.764 -7.650 13.101 1.00 93.06 248 PRO A CA 1
ATOM 1899 C C . PRO A 1 248 ? -10.029 -6.989 12.527 1.00 93.06 248 PRO A C 1
ATOM 1901 O O . PRO A 1 248 ? -11.052 -7.666 12.394 1.00 93.06 248 PRO A O 1
ATOM 1904 N N . LEU A 1 249 ? -9.966 -5.695 12.185 1.00 93.00 249 LEU A N 1
ATOM 1905 C CA . LEU A 1 249 ? -11.040 -4.954 11.517 1.00 93.00 249 LEU A CA 1
ATOM 1906 C C . LEU A 1 249 ? -11.085 -5.264 10.012 1.00 93.00 249 LEU A C 1
ATOM 1908 O O . LEU A 1 249 ? -12.171 -5.388 9.441 1.00 93.00 249 LEU A O 1
ATOM 1912 N N . LEU A 1 250 ? -9.906 -5.420 9.399 1.00 92.00 250 LEU A N 1
ATOM 1913 C CA . LEU A 1 250 ? -9.706 -5.577 7.954 1.00 92.00 250 LEU A CA 1
ATOM 1914 C C . LEU A 1 250 ? -9.769 -7.034 7.464 1.00 92.00 250 LEU A C 1
ATOM 1916 O O . LEU A 1 250 ? -10.031 -7.269 6.289 1.00 92.00 250 LEU A O 1
ATOM 1920 N N . ALA A 1 251 ? -9.554 -8.022 8.338 1.00 88.06 251 ALA A N 1
ATOM 1921 C CA . ALA A 1 251 ? -9.444 -9.434 7.955 1.00 88.06 251 ALA A CA 1
ATOM 1922 C C . ALA A 1 251 ? -10.705 -10.013 7.278 1.00 88.06 251 ALA A C 1
ATOM 1924 O O . ALA A 1 251 ? -10.605 -10.949 6.487 1.00 88.06 251 ALA A O 1
ATOM 1925 N N . GLN A 1 252 ? -11.887 -9.472 7.589 1.00 85.19 252 GLN A N 1
ATOM 1926 C CA . GLN A 1 252 ? -13.181 -9.904 7.042 1.00 85.19 252 GLN A CA 1
ATOM 1927 C C . GLN A 1 252 ? -13.968 -8.701 6.524 1.00 85.19 252 GLN A C 1
ATOM 1929 O O . GLN A 1 252 ? -15.074 -8.416 6.986 1.00 85.19 252 GLN A O 1
ATOM 1934 N N . LEU A 1 253 ? -13.346 -7.949 5.619 1.00 87.75 253 LEU A N 1
ATOM 1935 C CA . LEU A 1 253 ? -13.937 -6.760 5.024 1.00 87.75 253 LEU A CA 1
ATOM 1936 C C . LEU A 1 253 ? -14.764 -7.137 3.782 1.00 87.75 253 LEU A C 1
ATOM 1938 O O . LEU A 1 253 ? -14.202 -7.707 2.842 1.00 87.75 253 LEU A O 1
ATOM 1942 N N . PRO A 1 254 ? -16.077 -6.840 3.753 1.00 90.69 254 PRO A N 1
ATOM 1943 C CA . PRO A 1 254 ? -16.876 -6.972 2.539 1.00 90.69 254 PRO A CA 1
ATOM 1944 C C . PRO A 1 254 ? -16.360 -6.035 1.443 1.00 90.69 254 PRO A C 1
ATOM 1946 O O . PRO A 1 254 ? -15.896 -4.931 1.737 1.00 90.69 254 PRO A O 1
ATOM 1949 N N . ALA A 1 255 ? -16.446 -6.462 0.182 1.00 88.25 255 ALA A N 1
ATOM 1950 C CA . ALA A 1 255 ? -15.878 -5.718 -0.945 1.00 88.25 255 ALA A CA 1
ATOM 1951 C C . ALA A 1 255 ? -16.487 -4.310 -1.070 1.00 88.25 255 ALA A C 1
ATOM 1953 O O . ALA A 1 255 ? -15.782 -3.347 -1.358 1.00 88.25 255 ALA A O 1
ATOM 1954 N N . GLU A 1 256 ? -17.779 -4.179 -0.778 1.00 92.06 256 GLU A N 1
ATOM 1955 C CA . GLU A 1 256 ? -18.529 -2.925 -0.784 1.00 92.06 256 GLU A CA 1
ATOM 1956 C C . GLU A 1 256 ? -18.111 -1.944 0.324 1.00 92.06 256 GLU A C 1
ATOM 1958 O O . GLU A 1 256 ? -18.245 -0.736 0.155 1.00 92.06 256 GLU A O 1
ATOM 1963 N N . GLN A 1 257 ? -17.566 -2.440 1.440 1.00 94.12 257 GLN A N 1
ATOM 1964 C CA . GLN A 1 257 ? -17.077 -1.603 2.541 1.00 94.12 257 GLN A CA 1
ATOM 1965 C C . GLN A 1 257 ? -15.598 -1.231 2.373 1.00 94.12 257 GLN A C 1
ATOM 1967 O O . GLN A 1 257 ? -15.099 -0.386 3.112 1.00 94.12 257 GLN A O 1
ATOM 1972 N N . GLN A 1 258 ? -14.884 -1.845 1.422 1.00 91.81 258 GLN A N 1
ATOM 1973 C CA . GLN A 1 258 ? -13.433 -1.718 1.322 1.00 91.81 258 GLN A CA 1
ATOM 1974 C C . GLN A 1 258 ? -12.975 -0.292 1.018 1.00 91.81 258 GLN A C 1
ATOM 1976 O O . GLN A 1 258 ? -12.169 0.249 1.771 1.00 91.81 258 GLN A O 1
ATOM 1981 N N . ALA A 1 259 ? -13.468 0.309 -0.066 1.00 91.12 259 ALA A N 1
ATOM 1982 C CA . ALA A 1 259 ? -13.056 1.658 -0.448 1.00 91.12 259 ALA A CA 1
ATOM 1983 C C . ALA A 1 259 ? -13.473 2.714 0.601 1.00 91.12 259 ALA A C 1
ATOM 1985 O O . ALA A 1 259 ? -12.579 3.391 1.107 1.00 91.12 259 ALA A O 1
ATOM 1986 N N . PRO A 1 260 ? -14.746 2.777 1.056 1.00 94.06 260 PRO A N 1
ATOM 1987 C CA . PRO A 1 260 ? -15.158 3.762 2.060 1.00 94.06 260 PRO A CA 1
ATOM 1988 C C . PRO A 1 260 ? -14.389 3.645 3.379 1.00 94.06 260 PRO A C 1
ATOM 1990 O O . PRO A 1 260 ? -14.023 4.652 3.979 1.00 94.06 260 PRO A O 1
ATOM 1993 N N . LEU A 1 261 ? -14.110 2.418 3.839 1.00 95.19 261 LEU A N 1
ATOM 1994 C CA . LEU A 1 261 ? -13.348 2.225 5.070 1.00 95.19 261 LEU A CA 1
ATOM 1995 C C . LEU A 1 261 ? -11.902 2.703 4.919 1.00 95.19 261 LEU A C 1
ATOM 1997 O O . LEU A 1 261 ? -11.373 3.332 5.833 1.00 95.19 261 LEU A O 1
ATOM 2001 N N . LEU A 1 262 ? -11.249 2.397 3.795 1.00 92.94 262 LEU A N 1
ATOM 2002 C CA . LEU A 1 262 ? -9.877 2.843 3.561 1.00 92.94 262 LEU A CA 1
ATOM 2003 C C . LEU A 1 262 ? -9.796 4.367 3.468 1.00 92.94 262 LEU A C 1
ATOM 2005 O O . LEU A 1 262 ? -8.867 4.936 4.032 1.00 92.94 262 LEU A O 1
ATOM 2009 N N . ASP A 1 263 ? -10.768 5.028 2.841 1.00 92.25 263 ASP A N 1
ATOM 2010 C CA . ASP A 1 263 ? -10.815 6.492 2.772 1.00 92.25 263 ASP A CA 1
ATOM 2011 C C . ASP A 1 263 ? -10.879 7.120 4.172 1.00 92.25 263 ASP A C 1
ATOM 2013 O O . ASP A 1 263 ? -10.067 7.991 4.497 1.00 92.25 263 ASP A O 1
ATOM 2017 N N . VAL A 1 264 ? -11.748 6.599 5.048 1.00 95.25 264 VAL A N 1
ATOM 2018 C CA . VAL A 1 264 ? -11.828 7.034 6.452 1.00 95.25 264 VAL A CA 1
ATOM 2019 C C . VAL A 1 264 ? -10.511 6.781 7.195 1.00 95.25 264 VAL A C 1
ATOM 2021 O O . VAL A 1 264 ? -9.993 7.660 7.881 1.00 95.25 264 VAL A O 1
ATOM 2024 N N . LEU A 1 265 ? -9.913 5.596 7.051 1.00 95.00 265 LEU A N 1
ATOM 2025 C CA . LEU A 1 265 ? -8.651 5.271 7.727 1.00 95.00 265 LEU A CA 1
ATOM 2026 C C . LEU A 1 265 ? -7.490 6.172 7.270 1.00 95.00 265 LEU A C 1
ATOM 2028 O O . LEU A 1 265 ? -6.614 6.505 8.079 1.00 95.00 265 LEU A O 1
ATOM 2032 N N . HIS A 1 266 ? -7.480 6.575 5.997 1.00 92.38 266 HIS A N 1
ATOM 2033 C CA . HIS A 1 266 ? -6.502 7.512 5.452 1.00 92.38 266 HIS A CA 1
ATOM 2034 C C . HIS A 1 266 ? -6.722 8.950 5.930 1.00 92.38 266 HIS A C 1
ATOM 2036 O O . HIS A 1 266 ? -5.733 9.664 6.098 1.00 92.38 266 HIS A O 1
ATOM 2042 N N . SER A 1 267 ? -7.967 9.371 6.181 1.00 92.06 267 SER A N 1
ATOM 2043 C CA . SER A 1 267 ? -8.254 10.696 6.746 1.00 92.06 267 SER A CA 1
ATOM 2044 C C . SER A 1 267 ? -7.973 10.782 8.250 1.00 92.06 267 SER A C 1
ATOM 2046 O O . SER A 1 267 ? -7.805 11.876 8.784 1.00 92.06 267 SER A O 1
ATOM 2048 N N . MET A 1 268 ? -7.917 9.646 8.952 1.00 94.44 268 MET A N 1
ATOM 2049 C CA . MET A 1 268 ? -7.629 9.605 10.387 1.00 94.44 268 MET A CA 1
ATOM 2050 C C . MET A 1 268 ? -6.182 9.997 10.718 1.00 94.44 268 MET A C 1
ATOM 2052 O O . MET A 1 268 ? -5.224 9.660 10.016 1.00 94.44 268 MET A O 1
ATOM 2056 N N . SER A 1 269 ? -5.995 10.627 11.876 1.00 93.94 269 SER A N 1
ATOM 2057 C CA . SER A 1 269 ? -4.669 10.836 12.461 1.00 93.94 269 SER A CA 1
ATOM 2058 C C . SER A 1 269 ? -4.092 9.535 13.043 1.00 93.94 269 SER A C 1
ATOM 2060 O O . SER A 1 269 ? -4.807 8.573 13.340 1.00 93.94 269 SER A O 1
ATOM 2062 N N . ALA A 1 270 ? -2.777 9.500 13.278 1.00 93.12 270 ALA A N 1
ATOM 2063 C CA . ALA A 1 270 ? -2.134 8.353 13.928 1.00 93.12 270 ALA A CA 1
ATOM 2064 C C . ALA A 1 270 ? -2.629 8.125 15.372 1.00 93.12 270 ALA A C 1
ATOM 2066 O O . ALA A 1 270 ? -2.605 6.999 15.865 1.00 93.12 270 ALA A O 1
ATOM 2067 N N . ALA A 1 271 ? -3.069 9.179 16.069 1.00 94.56 271 ALA A N 1
ATOM 2068 C CA . ALA A 1 271 ? -3.661 9.055 17.402 1.00 94.56 271 ALA A CA 1
ATOM 2069 C C . ALA A 1 271 ? -5.054 8.407 17.331 1.00 94.56 271 ALA A C 1
ATOM 2071 O O . ALA A 1 271 ? -5.334 7.467 18.075 1.00 94.56 271 ALA A O 1
ATOM 2072 N N . GLN A 1 272 ? -5.878 8.830 16.369 1.00 95.88 272 GLN A N 1
ATOM 2073 C CA . GLN A 1 272 ? -7.201 8.254 16.123 1.00 95.88 272 GLN A CA 1
ATOM 2074 C C . GLN A 1 272 ? -7.123 6.775 15.738 1.00 95.88 272 GLN A C 1
ATOM 2076 O O . GLN A 1 272 ? -7.889 5.961 16.249 1.00 95.88 272 GLN A O 1
ATOM 2081 N N . ARG A 1 273 ? -6.168 6.382 14.883 1.00 96.75 273 ARG A N 1
ATOM 2082 C CA . ARG A 1 273 ? -5.984 4.965 14.516 1.00 96.75 273 ARG A CA 1
ATOM 2083 C C . ARG A 1 273 ? -5.552 4.099 15.695 1.00 96.75 273 ARG A C 1
ATOM 2085 O O . ARG A 1 273 ? -6.004 2.963 15.807 1.00 96.75 273 ARG A O 1
ATOM 2092 N N . ARG A 1 274 ? -4.740 4.634 16.612 1.00 95.69 274 ARG A N 1
ATOM 2093 C CA . ARG A 1 274 ? -4.387 3.945 17.863 1.00 95.69 274 ARG A CA 1
ATOM 2094 C C . ARG A 1 274 ? -5.603 3.748 18.770 1.00 95.69 274 ARG A C 1
ATOM 2096 O O . ARG A 1 274 ? -5.804 2.642 19.263 1.00 95.69 274 ARG A O 1
ATOM 2103 N N . GLN A 1 275 ? -6.440 4.775 18.933 1.00 96.62 275 GLN A N 1
ATOM 2104 C CA . GLN A 1 275 ? -7.711 4.677 19.666 1.00 96.62 275 GLN A CA 1
ATOM 2105 C C . GLN A 1 275 ? -8.651 3.638 19.040 1.00 96.62 275 GLN A C 1
ATOM 2107 O O . GLN A 1 275 ? -9.187 2.783 19.744 1.00 96.62 275 GLN A O 1
ATOM 2112 N N . LEU A 1 276 ? -8.781 3.645 17.710 1.00 97.44 276 LEU A N 1
ATOM 2113 C CA . LEU A 1 276 ? -9.535 2.628 16.980 1.00 97.44 276 LEU A CA 1
ATOM 2114 C C . LEU A 1 276 ? -8.960 1.225 17.208 1.00 97.44 276 LEU A C 1
ATOM 2116 O O . LEU A 1 276 ? -9.724 0.288 17.404 1.00 97.44 276 LEU A O 1
ATOM 2120 N N . GLY A 1 277 ? -7.636 1.067 17.242 1.00 96.00 277 GLY A N 1
ATOM 2121 C CA . GLY A 1 277 ? -6.987 -0.203 17.573 1.00 96.00 277 GLY A CA 1
ATOM 2122 C C . GLY A 1 277 ? -7.423 -0.758 18.934 1.00 96.00 277 GLY A C 1
ATOM 2123 O O . GLY A 1 277 ? -7.765 -1.936 19.034 1.00 96.00 277 GLY A O 1
ATOM 2124 N N . VAL A 1 278 ? -7.495 0.093 19.965 1.00 96.31 278 VAL A N 1
ATOM 2125 C CA . VAL A 1 278 ? -8.011 -0.293 21.294 1.00 96.31 278 VAL A CA 1
ATOM 2126 C C . VAL A 1 278 ? -9.475 -0.728 21.206 1.00 96.31 278 VAL A C 1
ATOM 2128 O O . VAL A 1 278 ? -9.844 -1.780 21.732 1.00 96.31 278 VAL A O 1
ATOM 2131 N N . LEU A 1 279 ? -10.307 0.036 20.494 1.00 96.56 279 LEU A N 1
ATOM 2132 C CA . LEU A 1 279 ? -11.723 -0.283 20.307 1.00 96.56 279 LEU A CA 1
ATOM 2133 C C . LEU A 1 279 ? -11.920 -1.622 19.572 1.00 96.56 279 LEU A C 1
ATOM 2135 O O . LEU A 1 279 ? -12.740 -2.446 19.974 1.00 96.56 279 LEU A O 1
ATOM 2139 N N . VAL A 1 280 ? -11.127 -1.882 18.531 1.00 95.44 280 VAL A N 1
ATOM 2140 C CA . VAL A 1 280 ? -11.153 -3.128 17.747 1.00 95.44 280 VAL A CA 1
ATOM 2141 C C . VAL A 1 280 ? -10.769 -4.340 18.595 1.00 95.44 280 VAL A C 1
ATOM 2143 O O . VAL A 1 280 ? -11.366 -5.405 18.430 1.00 95.44 280 VAL A O 1
ATOM 2146 N N . GLN A 1 281 ? -9.811 -4.190 19.514 1.00 93.62 281 GLN A N 1
ATOM 2147 C CA . GLN A 1 281 ? -9.426 -5.257 20.443 1.00 93.62 281 GLN A CA 1
ATOM 2148 C C . GLN A 1 281 ? -10.534 -5.582 21.451 1.00 93.62 281 GLN A C 1
ATOM 2150 O O . GLN A 1 281 ? -10.751 -6.754 21.749 1.00 93.62 281 GLN A O 1
ATOM 2155 N N . ARG A 1 282 ? -11.263 -4.567 21.936 1.00 95.25 282 ARG A N 1
ATOM 2156 C CA . ARG A 1 282 ? -12.418 -4.743 22.837 1.00 95.25 282 ARG A CA 1
ATOM 2157 C C . ARG A 1 282 ? -13.655 -5.296 22.123 1.00 95.25 282 ARG A C 1
ATOM 2159 O O . ARG A 1 282 ? -14.513 -5.903 22.756 1.00 95.25 282 ARG A O 1
ATOM 2166 N N . THR A 1 283 ? -13.753 -5.101 20.809 1.00 94.38 283 THR A N 1
ATOM 2167 C CA . THR A 1 283 ? -14.926 -5.496 20.024 1.00 94.38 283 THR A CA 1
ATOM 2168 C C . THR A 1 283 ? -14.865 -6.983 19.635 1.00 94.38 283 THR A C 1
ATOM 2170 O O . THR A 1 283 ? -13.946 -7.397 18.908 1.00 94.38 283 THR A O 1
ATOM 2173 N N . PRO A 1 284 ? -15.856 -7.807 20.039 1.00 93.81 284 PRO A N 1
ATOM 2174 C CA . PRO A 1 284 ? -15.893 -9.218 19.673 1.00 93.81 284 PRO A CA 1
ATOM 2175 C C . PRO A 1 284 ? -16.064 -9.390 18.153 1.00 93.81 284 PRO A C 1
ATOM 2177 O O . PRO A 1 284 ? -16.675 -8.533 17.508 1.00 93.81 284 PRO A O 1
ATOM 2180 N N . PRO A 1 285 ? -15.568 -10.489 17.548 1.00 92.69 285 PRO A N 1
ATOM 2181 C CA . PRO A 1 285 ? -15.569 -10.677 16.094 1.00 92.69 285 PRO A CA 1
ATOM 2182 C C . PRO A 1 285 ? -16.927 -10.451 15.417 1.00 92.69 285 PRO A C 1
ATOM 2184 O O . PRO A 1 285 ? -16.978 -9.874 14.334 1.00 92.69 285 PRO A O 1
ATOM 2187 N N . GLN A 1 286 ? -18.021 -10.849 16.072 1.00 92.50 286 GLN A N 1
ATOM 2188 C CA . GLN A 1 286 ? -19.388 -10.743 15.557 1.00 92.50 286 GLN A CA 1
ATOM 2189 C C . GLN A 1 286 ? -19.888 -9.290 15.488 1.00 92.50 286 GLN A C 1
ATOM 2191 O O . GLN A 1 286 ? -20.702 -8.965 14.630 1.00 92.50 286 GLN A O 1
ATOM 2196 N N . ALA A 1 287 ? -19.381 -8.402 16.351 1.00 94.00 287 ALA A N 1
ATOM 2197 C CA . ALA A 1 287 ? -19.774 -6.992 16.404 1.00 94.00 287 ALA A CA 1
ATOM 2198 C C . ALA A 1 287 ? -18.921 -6.087 15.494 1.00 94.00 287 ALA A C 1
ATOM 2200 O O . ALA A 1 287 ? -19.240 -4.914 15.305 1.00 94.00 287 ALA A O 1
ATOM 2201 N N . ARG A 1 288 ? -17.846 -6.616 14.890 1.00 94.50 288 ARG A N 1
ATOM 2202 C CA . ARG A 1 288 ? -16.925 -5.818 14.061 1.00 94.50 288 ARG A CA 1
ATOM 2203 C C . ARG A 1 288 ? -17.567 -5.279 12.790 1.00 94.50 288 ARG A C 1
ATOM 2205 O O . ARG A 1 288 ? -17.154 -4.230 12.312 1.00 94.50 288 ARG A O 1
ATOM 2212 N N . ASP A 1 289 ? -18.571 -5.964 12.250 1.00 94.62 289 ASP A N 1
ATOM 2213 C CA . ASP A 1 289 ? -19.297 -5.454 11.087 1.00 94.62 289 ASP A CA 1
ATOM 2214 C C . ASP A 1 289 ? -20.122 -4.203 11.411 1.00 94.62 289 ASP A C 1
ATOM 2216 O O . ASP A 1 289 ? -20.096 -3.236 10.652 1.00 94.62 289 ASP A O 1
ATOM 2220 N N . ALA A 1 290 ? -20.790 -4.189 12.567 1.00 94.88 290 ALA A N 1
ATOM 2221 C CA . ALA A 1 290 ? -21.487 -3.001 13.046 1.00 94.88 290 ALA A CA 1
ATOM 2222 C C . ALA A 1 290 ? -20.497 -1.851 13.284 1.00 94.88 290 ALA A C 1
ATOM 2224 O O . ALA A 1 290 ? -20.718 -0.752 12.785 1.00 94.88 290 ALA A O 1
ATOM 2225 N N . LEU A 1 291 ? -19.356 -2.137 13.928 1.00 95.50 291 LEU A N 1
ATOM 2226 C CA . LEU A 1 291 ? -18.295 -1.152 14.153 1.00 95.50 291 LEU A CA 1
ATOM 2227 C C . LEU A 1 291 ? -17.794 -0.521 12.842 1.00 95.50 291 LEU A C 1
ATOM 2229 O O . LEU A 1 291 ? -17.628 0.694 12.773 1.00 95.50 291 LEU A O 1
ATOM 2233 N N . ARG A 1 292 ? -17.570 -1.324 11.790 1.00 96.25 292 ARG A N 1
ATOM 2234 C CA . ARG A 1 292 ? -17.166 -0.806 10.471 1.00 96.25 292 ARG A CA 1
ATOM 2235 C C . ARG A 1 292 ? -18.227 0.098 9.863 1.00 96.25 292 ARG A C 1
ATOM 2237 O O . ARG A 1 292 ? -17.889 1.175 9.384 1.00 96.25 292 ARG A O 1
ATOM 2244 N N . ARG A 1 293 ? -19.494 -0.323 9.882 1.00 95.75 293 ARG A N 1
ATOM 2245 C CA . ARG A 1 293 ? -20.601 0.466 9.324 1.00 95.75 293 ARG A CA 1
ATOM 2246 C C . ARG A 1 293 ? -20.761 1.807 10.033 1.00 95.75 293 ARG A C 1
ATOM 2248 O O . ARG A 1 293 ? -20.937 2.821 9.371 1.00 95.75 293 ARG A O 1
ATOM 2255 N N . GLU A 1 294 ? -20.650 1.819 11.355 1.00 96.38 294 GLU A N 1
ATOM 2256 C CA . GLU A 1 294 ? -20.710 3.042 12.160 1.00 96.38 294 GLU A CA 1
ATOM 2257 C C . GLU A 1 294 ? -19.526 3.972 11.883 1.00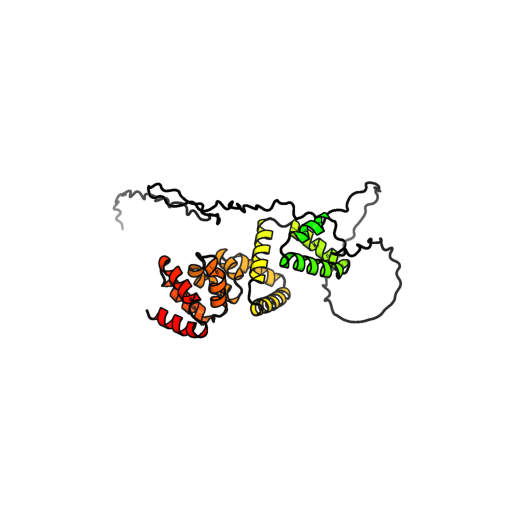 96.38 294 GLU A C 1
ATOM 2259 O O . GLU A 1 294 ? -19.719 5.178 11.741 1.00 96.38 294 GLU A O 1
ATOM 2264 N N . LEU A 1 295 ? -18.316 3.418 11.759 1.00 96.62 295 LEU A N 1
ATOM 2265 C CA . LEU A 1 295 ? -17.121 4.185 11.411 1.00 96.62 295 LEU A CA 1
ATOM 2266 C C . LEU A 1 295 ? -17.248 4.825 10.020 1.00 96.62 295 LEU A C 1
ATOM 2268 O O . LEU A 1 295 ? -16.952 6.004 9.874 1.00 96.62 295 LEU A O 1
ATOM 2272 N N . ILE A 1 296 ? -17.730 4.077 9.020 1.00 96.75 296 ILE A N 1
ATOM 2273 C CA . ILE A 1 296 ? -17.964 4.585 7.655 1.00 96.75 296 ILE A CA 1
ATOM 2274 C C . ILE A 1 296 ? -19.051 5.671 7.642 1.00 96.75 296 ILE A C 1
ATOM 2276 O O . ILE A 1 296 ? -18.948 6.634 6.889 1.00 96.75 296 ILE A O 1
ATOM 2280 N N . ALA A 1 297 ? -20.095 5.526 8.461 1.00 96.31 297 ALA A N 1
ATOM 2281 C CA . ALA A 1 297 ? -21.199 6.483 8.526 1.00 96.31 297 ALA A CA 1
ATOM 2282 C C . ALA A 1 297 ? -20.859 7.762 9.312 1.00 96.31 297 ALA A C 1
ATOM 2284 O O . ALA A 1 297 ? -21.605 8.737 9.239 1.00 96.31 297 ALA A O 1
ATOM 2285 N N . THR A 1 298 ? -19.768 7.763 10.082 1.00 95.56 298 THR A N 1
ATOM 2286 C CA . THR A 1 298 ? -19.379 8.900 10.919 1.00 95.56 298 THR A CA 1
ATOM 2287 C C . THR A 1 298 ? -18.594 9.924 10.089 1.00 95.56 298 THR A C 1
ATOM 2289 O O . THR A 1 298 ? -17.526 9.591 9.574 1.00 95.56 298 THR A O 1
ATOM 2292 N N . PRO A 1 299 ? -19.058 11.185 9.983 1.00 91.19 299 PRO A N 1
ATOM 2293 C CA . PRO A 1 299 ? -18.314 12.238 9.294 1.00 91.19 299 PRO A CA 1
ATOM 2294 C C . PRO A 1 299 ? -16.940 12.468 9.932 1.00 91.19 299 PRO A C 1
ATOM 2296 O O . PRO A 1 299 ? -16.812 12.419 11.158 1.00 91.19 299 PRO A O 1
ATOM 2299 N N . GLY A 1 300 ? -15.925 12.782 9.119 1.00 88.56 300 GLY A N 1
ATOM 2300 C CA . GLY A 1 300 ? -14.540 12.946 9.586 1.00 88.56 300 GLY A CA 1
ATOM 2301 C C . GLY A 1 300 ? -14.384 13.949 10.736 1.00 88.56 300 GLY A C 1
ATOM 2302 O O . GLY A 1 300 ? -13.640 13.696 11.682 1.00 88.56 300 GLY A O 1
ATOM 2303 N N . GLU A 1 301 ? -15.159 15.034 10.717 1.00 91.56 301 GLU A N 1
ATOM 2304 C CA . GLU A 1 301 ? -15.180 16.076 11.757 1.00 91.56 301 GLU A CA 1
ATOM 2305 C C . GLU A 1 301 ? -15.656 15.553 13.122 1.00 91.56 301 GLU A C 1
ATOM 2307 O O . GLU A 1 301 ? -15.193 16.004 14.167 1.00 91.56 301 GLU A O 1
ATOM 2312 N N . ARG A 1 302 ? -16.563 14.568 13.128 1.00 94.75 302 ARG A N 1
ATOM 2313 C CA . ARG A 1 302 ? -17.143 13.975 14.345 1.00 94.75 302 ARG A CA 1
ATOM 2314 C C . ARG A 1 302 ? -16.403 12.730 14.817 1.00 94.75 302 ARG A C 1
ATOM 2316 O O . ARG A 1 302 ? -16.715 12.185 15.875 1.00 94.75 302 ARG A O 1
ATOM 2323 N N . LEU A 1 303 ? -15.424 12.271 14.047 1.00 95.31 303 LEU A N 1
ATOM 2324 C CA . LEU A 1 303 ? -14.789 10.976 14.245 1.00 95.31 303 LEU A CA 1
ATOM 2325 C C . LEU A 1 303 ? -14.019 10.902 15.571 1.00 95.31 303 LEU A C 1
ATOM 2327 O O . LEU A 1 303 ? -14.054 9.876 16.246 1.00 95.31 303 LEU A O 1
ATOM 2331 N N . GLN A 1 304 ? -13.398 12.008 15.999 1.00 96.25 304 GLN A N 1
ATOM 2332 C CA . GLN A 1 304 ? -12.726 12.077 17.301 1.00 96.25 304 GLN A CA 1
ATOM 2333 C C . GLN A 1 304 ? -13.703 11.927 18.473 1.00 96.25 304 GLN A C 1
ATOM 2335 O O . GLN A 1 304 ? -13.416 11.193 19.418 1.00 96.25 304 GLN A O 1
ATOM 2340 N N . GLN A 1 305 ? -14.845 12.614 18.409 1.00 96.06 305 GLN A N 1
ATOM 2341 C CA . GLN A 1 305 ? -15.877 12.538 19.439 1.00 96.06 305 GLN A CA 1
ATOM 2342 C C . GLN A 1 305 ? -16.483 11.132 19.492 1.00 96.06 305 GLN A C 1
ATOM 2344 O O . GLN A 1 305 ? -16.576 10.541 20.564 1.00 96.06 305 GLN A O 1
ATOM 2349 N N . TRP A 1 306 ? -16.807 10.559 18.330 1.00 96.56 306 TRP A N 1
ATOM 2350 C CA . TRP A 1 306 ? -17.328 9.196 18.230 1.00 96.56 306 TRP A CA 1
ATOM 2351 C C . TRP A 1 306 ? -16.370 8.153 18.828 1.00 96.56 306 TRP A C 1
ATOM 2353 O O . TRP A 1 306 ? -16.810 7.258 19.549 1.00 96.56 306 TRP A O 1
ATOM 2363 N N . LEU A 1 307 ? -15.058 8.275 18.576 1.00 97.06 307 LEU A N 1
ATOM 2364 C CA . LEU A 1 307 ? -14.049 7.388 19.168 1.00 97.06 307 LEU A CA 1
ATOM 2365 C C . LEU A 1 307 ? -14.039 7.477 20.695 1.00 97.06 307 LEU A C 1
ATOM 2367 O O . LEU A 1 307 ? -13.922 6.451 21.362 1.00 97.06 307 LEU A O 1
ATOM 2371 N N . TRP A 1 308 ? -14.149 8.688 21.241 1.00 95.94 308 TRP A N 1
ATOM 2372 C CA . TRP A 1 308 ? -14.157 8.911 22.683 1.00 95.94 308 TRP A CA 1
ATOM 2373 C C . TRP A 1 308 ? -15.402 8.296 23.334 1.00 95.94 308 TRP A C 1
ATOM 2375 O O . TRP A 1 308 ? -15.266 7.422 24.186 1.00 95.94 308 TRP A O 1
ATOM 2385 N N . GLU A 1 309 ? -16.596 8.611 22.822 1.00 95.38 309 GLU A N 1
ATOM 2386 C CA . GLU A 1 309 ? -17.869 8.047 23.300 1.00 95.38 309 GLU A CA 1
ATOM 2387 C C . GLU A 1 309 ? -17.905 6.511 23.239 1.00 95.38 309 GLU A C 1
ATOM 2389 O O . GLU A 1 309 ? -18.575 5.860 24.039 1.00 95.38 309 GLU A O 1
ATOM 2394 N N . ARG A 1 310 ? -17.205 5.905 22.273 1.00 95.00 310 ARG A N 1
ATOM 2395 C CA . ARG A 1 310 ? -17.103 4.445 22.131 1.00 95.00 310 ARG A CA 1
ATOM 2396 C C . ARG A 1 310 ? -16.137 3.796 23.108 1.00 95.00 310 ARG A C 1
ATOM 2398 O O . ARG A 1 310 ? -16.313 2.621 23.407 1.00 95.00 310 ARG A O 1
ATOM 2405 N N . LEU A 1 311 ? -15.109 4.514 23.547 1.00 94.44 311 LEU A N 1
ATOM 2406 C CA . LEU A 1 311 ? -14.103 3.994 24.473 1.00 94.44 311 LEU A CA 1
ATOM 2407 C C . LEU A 1 311 ? -14.545 4.067 25.939 1.00 94.44 311 LEU A C 1
ATOM 2409 O O . LEU A 1 311 ? -13.990 3.324 26.752 1.00 94.44 311 LEU A O 1
ATOM 2413 N N . GLU A 1 312 ? -15.501 4.945 26.253 1.00 93.12 312 GLU A N 1
ATOM 2414 C CA . GLU A 1 312 ? -16.087 5.113 27.592 1.00 93.12 312 GLU A CA 1
ATOM 2415 C C . GLU A 1 312 ? -17.219 4.130 27.913 1.00 93.12 312 GLU A C 1
ATOM 2417 O O . GLU A 1 312 ? -17.538 3.931 29.084 1.00 93.12 312 GLU A O 1
ATOM 2422 N N . ARG A 1 313 ? -17.819 3.519 26.888 1.00 85.88 313 ARG A N 1
ATOM 2423 C CA . ARG A 1 313 ? -18.810 2.443 27.036 1.00 85.88 313 ARG A CA 1
ATOM 2424 C C . ARG A 1 313 ? -18.141 1.108 27.344 1.00 85.88 313 ARG A C 1
ATOM 2426 O O . ARG A 1 313 ? -18.773 0.325 28.084 1.00 85.88 313 ARG A O 1
#

Sequence (313 aa):
MPRSPTIWRSTAGSRRRRTAPPIQCCRPWRRVGSTRFPGRTKRPVAPKRIPAMRSSRSWPAGLMAVAGIVAAGGLAGVPTLAATPLPGGTAASTATPVDHDDRDDRAAGAVATTAVAPVSPVSLDALPAPLAELLSRLPEADAMRLRRHAVRWQAWSPPQRAAFAERVVGWDGLDADTRGGRREAWHAWQALPEPQRERLGEMARGFAQRPEAERAELRKRFAALPREQRRGWLLGPALGADYPLLHPLLAQLPAEQQAPLLDVLHSMSAAQRRQLGVLVQRTPPQARDALRRELIATPGERLQQWLWERLER

InterPro domains:
  IPR021455 Protein of unknown function DUF3106 [PF11304] (129-219)

Radius of gyration: 32.46 Å; chains: 1; bounding box: 97×69×104 Å

pLDDT: mean 70.5, std 27.13, range [27.23, 98.0]